Protein AF-A0A915L8Q1-F1 (afdb_monomer)

Structure (mmCIF, N/CA/C/O backbone):
data_AF-A0A915L8Q1-F1
#
_entry.id   AF-A0A915L8Q1-F1
#
loop_
_atom_site.group_PDB
_atom_site.id
_atom_site.type_symbol
_atom_site.label_atom_id
_atom_site.label_alt_id
_atom_site.label_comp_id
_atom_site.label_asym_id
_atom_site.label_entity_id
_atom_site.label_seq_id
_atom_site.pdbx_PDB_ins_code
_atom_site.Cartn_x
_atom_site.Cartn_y
_atom_site.Cartn_z
_atom_site.occupancy
_atom_site.B_iso_or_equiv
_atom_site.auth_seq_id
_atom_site.auth_comp_id
_atom_site.auth_asym_id
_atom_site.auth_atom_id
_atom_site.pdbx_PDB_model_num
ATOM 1 N N . MET A 1 1 ? 79.577 7.160 -37.795 1.00 40.47 1 MET A N 1
ATOM 2 C CA . MET A 1 1 ? 80.768 6.748 -38.566 1.00 40.47 1 MET A CA 1
ATOM 3 C C . MET A 1 1 ? 81.563 8.003 -38.877 1.00 40.47 1 MET A C 1
ATOM 5 O O . MET A 1 1 ? 81.061 8.858 -39.592 1.00 40.47 1 MET A O 1
ATOM 9 N N . ASN A 1 2 ? 82.724 8.166 -38.240 1.00 44.31 2 ASN A N 1
ATOM 10 C CA . ASN A 1 2 ? 83.617 9.305 -38.454 1.00 44.31 2 ASN A CA 1
ATOM 11 C C . ASN A 1 2 ? 84.344 9.130 -39.790 1.00 44.31 2 ASN A C 1
ATOM 13 O O . ASN A 1 2 ? 85.087 8.165 -39.948 1.00 44.31 2 ASN A O 1
ATOM 17 N N . MET A 1 3 ? 84.143 10.055 -40.727 1.00 39.81 3 MET A N 1
ATOM 18 C CA . MET A 1 3 ? 84.977 10.158 -41.927 1.00 39.81 3 MET A CA 1
ATOM 19 C C . MET A 1 3 ? 86.236 10.978 -41.600 1.00 39.81 3 MET A C 1
ATOM 21 O O . MET A 1 3 ? 86.131 11.984 -40.891 1.00 39.81 3 MET A O 1
ATOM 25 N N . PRO A 1 4 ? 87.431 10.586 -42.076 1.00 46.12 4 PRO A N 1
ATOM 26 C CA . PRO A 1 4 ? 88.653 11.318 -41.773 1.00 46.12 4 PRO A CA 1
ATOM 27 C C . PRO A 1 4 ? 88.664 12.684 -42.477 1.00 46.12 4 PRO A C 1
ATOM 29 O O . PRO A 1 4 ? 88.294 12.807 -43.645 1.00 46.12 4 PRO A O 1
ATOM 32 N N . LYS A 1 5 ? 89.118 13.720 -41.752 1.00 46.19 5 LYS A N 1
ATOM 33 C CA . LYS A 1 5 ? 89.121 15.147 -42.151 1.00 46.19 5 LYS A CA 1
ATOM 34 C C . LYS A 1 5 ? 89.870 15.450 -43.465 1.00 46.19 5 LYS A C 1
ATOM 36 O O . LYS A 1 5 ? 89.748 16.549 -43.994 1.00 46.19 5 LYS A O 1
ATOM 41 N N . THR A 1 6 ? 90.604 14.485 -44.012 1.00 51.12 6 THR A N 1
ATOM 42 C CA . THR A 1 6 ? 91.354 14.592 -45.269 1.00 51.12 6 THR A CA 1
ATOM 43 C C . THR A 1 6 ? 90.461 14.577 -46.517 1.00 51.12 6 THR A C 1
ATOM 45 O O . THR A 1 6 ? 90.783 15.259 -47.485 1.00 51.12 6 THR A O 1
ATOM 48 N N . TYR A 1 7 ? 89.304 13.900 -46.487 1.00 51.09 7 TYR A N 1
ATOM 49 C CA . TYR A 1 7 ? 88.393 13.819 -47.646 1.00 51.09 7 TYR A CA 1
ATOM 50 C C . TYR A 1 7 ? 87.558 15.085 -47.871 1.00 51.09 7 TYR A C 1
ATOM 52 O O . TYR A 1 7 ? 87.130 15.366 -48.988 1.00 51.09 7 TYR A O 1
ATOM 60 N N . ILE A 1 8 ? 87.328 15.870 -46.817 1.00 57.25 8 ILE A N 1
ATOM 61 C CA . ILE A 1 8 ? 86.552 17.113 -46.910 1.00 57.25 8 ILE A CA 1
ATOM 62 C C . ILE A 1 8 ? 87.389 18.195 -47.601 1.00 57.25 8 ILE A C 1
ATOM 64 O O . ILE A 1 8 ? 86.892 18.883 -48.486 1.00 57.25 8 ILE A O 1
ATOM 68 N N . LEU A 1 9 ? 88.683 18.285 -47.279 1.00 52.53 9 LEU A N 1
ATOM 69 C CA . LEU A 1 9 ? 89.606 19.217 -47.935 1.00 52.53 9 LEU A CA 1
ATOM 70 C C . LEU A 1 9 ? 89.807 18.888 -49.420 1.00 52.53 9 LEU A C 1
ATOM 72 O O . LEU A 1 9 ? 89.841 19.805 -50.238 1.00 52.53 9 LEU A O 1
ATOM 76 N N . SER A 1 10 ? 89.853 17.602 -49.797 1.00 54.97 10 SER A N 1
ATOM 77 C CA . SER A 1 10 ? 89.946 17.221 -51.213 1.00 54.97 10 SER A CA 1
ATOM 78 C C . SER A 1 10 ? 88.683 17.569 -52.004 1.00 54.97 10 SER A C 1
ATOM 80 O O . SER A 1 10 ? 88.792 17.959 -53.163 1.00 54.97 10 SER A O 1
ATOM 82 N N . LEU A 1 11 ? 87.498 17.465 -51.390 1.00 55.47 11 LEU A N 1
ATOM 83 C CA . LEU A 1 11 ? 86.211 17.818 -52.005 1.00 55.47 11 LEU A CA 1
ATOM 84 C C . LEU A 1 11 ? 86.032 19.335 -52.162 1.00 55.47 11 LEU A C 1
ATOM 86 O O . LEU A 1 11 ? 85.549 19.791 -53.193 1.00 55.47 11 LEU A O 1
ATOM 90 N N . VAL A 1 12 ? 86.466 20.122 -51.175 1.00 60.50 12 VAL A N 1
ATOM 91 C CA . VAL A 1 12 ? 86.381 21.591 -51.233 1.00 60.50 12 VAL A CA 1
ATOM 92 C C . VAL A 1 12 ? 87.341 22.159 -52.284 1.00 60.50 12 VAL A C 1
ATOM 94 O O . VAL A 1 12 ? 86.927 22.981 -53.097 1.00 60.50 12 VAL A O 1
ATOM 97 N N . LEU A 1 13 ? 88.577 21.650 -52.363 1.00 56.38 13 LEU A N 1
ATOM 98 C CA . LEU A 1 13 ? 89.551 22.078 -53.379 1.00 56.38 13 LEU A CA 1
ATOM 99 C C . LEU A 1 13 ? 89.133 21.697 -54.809 1.00 56.38 13 LEU A C 1
ATOM 101 O O . LEU A 1 13 ? 89.401 22.439 -55.754 1.00 56.38 13 LEU A O 1
ATOM 105 N N . SER A 1 14 ? 88.448 20.563 -54.989 1.00 56.84 14 SER A N 1
ATOM 106 C CA . SER A 1 14 ? 87.945 20.147 -56.307 1.00 56.84 14 SER A CA 1
ATOM 107 C C . SER A 1 14 ? 86.678 20.903 -56.733 1.00 56.84 14 SER A C 1
ATOM 109 O O . SER A 1 14 ? 86.497 21.146 -57.929 1.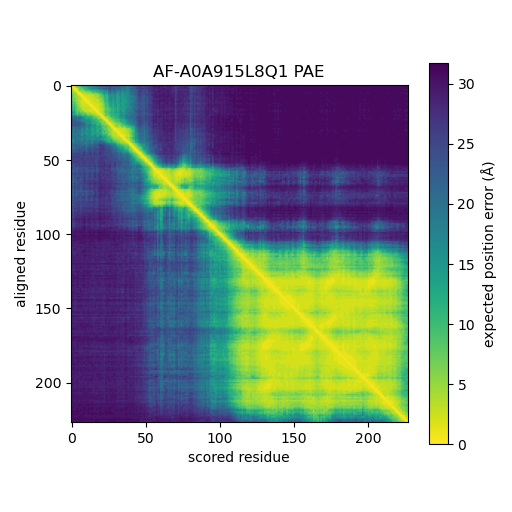00 56.84 14 SER A O 1
ATOM 111 N N . LEU A 1 15 ? 85.857 21.361 -55.781 1.00 57.06 15 LEU A N 1
ATOM 112 C CA . LEU A 1 15 ? 84.732 22.270 -56.033 1.00 57.06 15 LEU A CA 1
ATOM 113 C C . LEU A 1 15 ? 85.196 23.698 -56.371 1.00 57.06 15 LEU A C 1
ATOM 115 O O . LEU A 1 15 ? 84.689 24.278 -57.331 1.00 57.06 15 LEU A O 1
ATOM 119 N N . GLU A 1 16 ? 86.199 24.242 -55.671 1.00 56.28 16 GLU A N 1
ATOM 120 C CA . GLU A 1 16 ? 86.789 25.551 -56.007 1.00 56.28 16 GLU A CA 1
ATOM 121 C C . GLU A 1 16 ? 87.482 25.549 -57.380 1.00 56.28 16 GLU A C 1
ATOM 123 O O . GLU A 1 16 ? 87.368 26.519 -58.131 1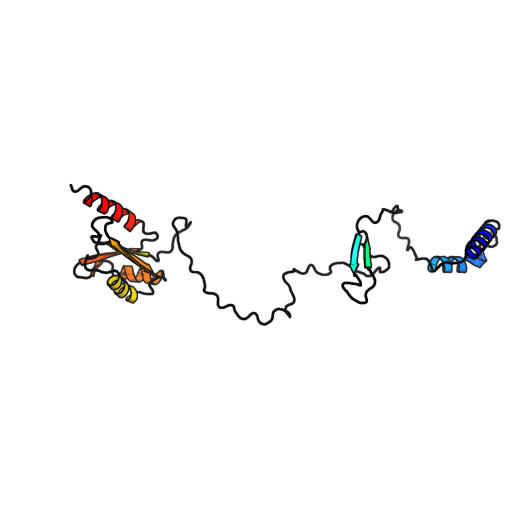.00 56.28 16 GLU A O 1
ATOM 128 N N . TYR A 1 17 ? 88.146 24.449 -57.762 1.00 56.84 17 TYR A N 1
ATOM 129 C CA . TYR A 1 17 ? 88.750 24.310 -59.094 1.00 56.84 17 TYR A CA 1
ATOM 130 C C . TYR A 1 17 ? 87.697 24.217 -60.215 1.00 56.84 17 TYR A C 1
ATOM 132 O O . TYR A 1 17 ? 87.895 24.778 -61.294 1.00 56.84 17 TYR A O 1
ATOM 140 N N . CYS A 1 18 ? 86.555 23.564 -59.963 1.00 51.84 18 CYS A N 1
ATOM 141 C CA . CYS A 1 18 ? 85.449 23.478 -60.926 1.00 51.84 18 CYS A CA 1
ATOM 142 C C . CYS A 1 18 ? 84.702 24.806 -61.112 1.00 51.84 18 CYS A C 1
ATOM 144 O O . CYS A 1 18 ? 84.269 25.097 -62.224 1.00 51.84 18 CYS A O 1
ATOM 146 N N . LEU A 1 19 ? 84.576 25.628 -60.065 1.00 55.31 19 LEU A N 1
ATOM 147 C CA . LEU A 1 19 ? 83.928 26.945 -60.152 1.00 55.31 19 LEU A CA 1
ATOM 148 C C . LEU A 1 19 ? 84.766 27.985 -60.914 1.00 55.31 19 LEU A C 1
ATOM 150 O O . LEU A 1 19 ? 84.216 28.953 -61.426 1.00 55.31 19 LEU A O 1
ATOM 154 N N . LYS A 1 20 ? 86.086 27.788 -61.024 1.00 54.94 20 LYS A N 1
ATOM 155 C CA . LYS A 1 20 ? 87.006 28.749 -61.658 1.00 54.94 20 LYS A CA 1
ATOM 156 C C . LYS A 1 20 ? 87.182 28.555 -63.173 1.00 54.94 20 LYS A C 1
ATOM 158 O O . LYS A 1 20 ? 87.841 29.371 -63.807 1.00 54.94 20 LYS A O 1
ATOM 163 N N . ASN A 1 21 ? 86.613 27.497 -63.759 1.00 53.47 21 ASN A N 1
ATOM 164 C CA . ASN A 1 21 ? 86.741 27.171 -65.184 1.00 53.47 21 ASN A CA 1
ATOM 165 C C . ASN A 1 21 ? 85.392 26.728 -65.782 1.00 53.47 21 ASN A C 1
ATOM 167 O O . ASN A 1 21 ? 85.013 25.558 -65.721 1.00 53.47 21 ASN A O 1
ATOM 171 N N . GLU A 1 22 ? 84.693 27.652 -66.446 1.00 54.84 22 GLU A N 1
ATOM 172 C CA . GLU A 1 22 ? 83.329 27.456 -66.977 1.00 54.84 22 GLU A CA 1
ATOM 173 C C . GLU A 1 22 ? 83.192 26.377 -68.072 1.00 54.84 22 GLU A C 1
ATOM 175 O O . GLU A 1 22 ? 82.082 25.980 -68.417 1.00 54.84 22 GLU A O 1
ATOM 180 N N . ARG A 1 23 ? 84.290 25.831 -68.614 1.00 49.91 23 ARG A N 1
ATOM 181 C CA . ARG A 1 23 ? 84.233 24.789 -69.663 1.00 49.91 23 ARG A CA 1
ATOM 182 C C . ARG A 1 23 ? 84.194 23.344 -69.151 1.00 49.91 23 ARG A C 1
ATOM 184 O O . ARG A 1 23 ? 84.031 22.437 -69.964 1.00 49.91 23 ARG A O 1
ATOM 191 N N . VAL A 1 24 ? 84.323 23.101 -67.843 1.00 50.03 24 VAL A N 1
ATOM 192 C CA . VAL A 1 24 ? 84.339 21.730 -67.271 1.00 50.03 24 VAL A CA 1
ATOM 193 C C . VAL A 1 24 ? 82.967 21.299 -66.723 1.00 50.03 24 VAL A C 1
ATOM 195 O O . VAL A 1 24 ? 82.748 20.125 -66.425 1.00 50.03 24 VAL A O 1
ATOM 198 N N . ILE A 1 25 ? 82.000 22.219 -66.681 1.00 50.06 25 ILE A N 1
ATOM 199 C CA . ILE A 1 25 ? 80.662 22.002 -66.108 1.00 50.06 25 ILE A CA 1
ATOM 200 C C . ILE A 1 25 ? 79.894 20.885 -66.843 1.00 50.06 25 ILE A C 1
ATOM 202 O O . ILE A 1 25 ? 79.146 20.135 -66.222 1.00 50.06 25 ILE A O 1
ATOM 206 N N . SER A 1 26 ? 80.123 20.677 -68.143 1.00 48.88 26 SER A N 1
ATOM 207 C CA . SER A 1 26 ? 79.303 19.750 -68.939 1.00 48.88 26 SER A CA 1
ATOM 208 C C . SER A 1 26 ? 79.619 18.260 -68.755 1.00 48.88 26 SER A C 1
ATOM 210 O O . SER A 1 26 ? 78.774 17.428 -69.083 1.00 48.88 26 SER A O 1
ATOM 212 N N . LYS A 1 27 ? 80.795 17.882 -68.229 1.00 49.34 27 LYS A N 1
ATOM 213 C CA . LYS A 1 27 ? 81.200 16.460 -68.157 1.00 49.34 27 LYS A CA 1
ATOM 214 C C . LYS A 1 27 ? 80.939 15.782 -66.812 1.00 49.34 27 LYS A C 1
ATOM 216 O O . LYS A 1 27 ? 80.976 14.559 -66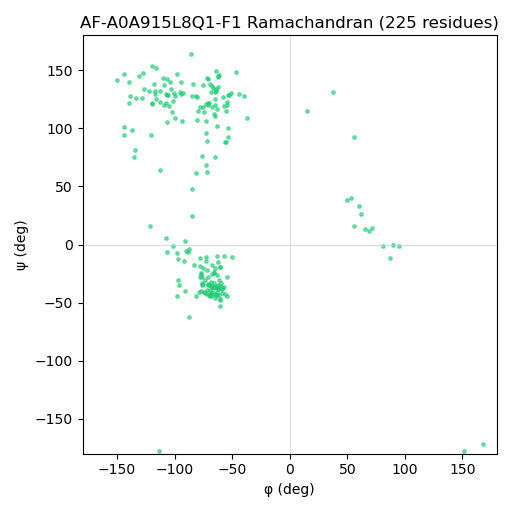.754 1.00 49.34 27 LYS A O 1
ATOM 221 N N . ASN A 1 28 ? 80.615 16.539 -65.762 1.00 53.28 28 ASN A N 1
ATOM 222 C CA . ASN A 1 28 ? 80.418 16.004 -64.407 1.00 53.28 28 ASN A CA 1
ATOM 223 C C . ASN A 1 28 ? 79.025 16.263 -63.811 1.00 53.28 28 ASN A C 1
ATOM 225 O O . ASN A 1 28 ? 78.828 16.051 -62.615 1.00 53.28 28 ASN A O 1
ATOM 229 N N . LEU A 1 29 ? 78.031 16.629 -64.633 1.00 53.97 29 LEU A N 1
ATOM 230 C CA . LEU A 1 29 ? 76.638 16.757 -64.179 1.00 53.97 29 LEU A CA 1
ATOM 231 C C . LEU A 1 29 ? 76.107 15.449 -63.563 1.00 53.97 29 LEU A C 1
ATOM 233 O O . LEU A 1 29 ? 75.422 15.480 -62.548 1.00 53.97 29 LEU A O 1
ATOM 237 N N . ARG A 1 30 ? 76.499 14.287 -64.107 1.00 51.06 30 ARG A N 1
ATOM 238 C CA . ARG A 1 30 ? 76.054 12.977 -63.597 1.00 51.06 30 ARG A CA 1
ATOM 239 C C . ARG A 1 30 ? 76.610 12.622 -62.217 1.00 51.06 30 ARG A C 1
ATOM 241 O O . ARG A 1 30 ? 75.923 11.948 -61.461 1.00 51.06 30 ARG A O 1
ATOM 248 N N . LEU A 1 31 ? 77.825 13.058 -61.871 1.00 50.62 31 LEU A N 1
ATOM 249 C CA . LEU A 1 31 ? 78.396 12.808 -60.539 1.00 50.62 31 LEU A CA 1
ATOM 250 C C . LEU A 1 31 ? 77.783 13.731 -59.479 1.00 50.62 31 LEU A C 1
ATOM 252 O O . LEU A 1 31 ? 77.581 13.307 -58.343 1.00 50.62 31 LEU A O 1
ATOM 256 N N . LEU A 1 32 ? 77.429 14.959 -59.869 1.00 52.06 32 LEU A N 1
ATOM 257 C CA . LEU A 1 32 ? 76.703 15.906 -59.024 1.00 52.06 32 LEU A CA 1
ATOM 258 C C . LEU A 1 32 ? 75.263 15.441 -58.770 1.00 52.06 32 LEU A C 1
ATOM 260 O O . LEU A 1 32 ? 74.832 15.424 -57.622 1.00 52.06 32 LEU A O 1
ATOM 264 N N . GLU A 1 33 ? 74.554 14.954 -59.792 1.00 48.97 33 GLU A N 1
ATOM 265 C CA . GLU A 1 33 ? 73.223 14.354 -59.618 1.00 48.97 33 GLU A CA 1
ATOM 266 C C . GLU A 1 33 ? 73.249 13.079 -58.759 1.00 48.97 33 GLU A C 1
ATOM 268 O O . GLU A 1 33 ? 72.350 12.872 -57.943 1.00 48.97 33 GLU A O 1
ATOM 273 N N . PHE A 1 34 ? 74.299 12.252 -58.858 1.00 46.94 34 PHE A N 1
ATOM 274 C CA . PHE A 1 34 ? 74.429 11.047 -58.028 1.00 46.94 34 PHE A CA 1
ATOM 275 C C . PHE A 1 34 ? 74.644 11.388 -56.542 1.00 46.94 34 PHE A C 1
ATOM 277 O O . PHE A 1 34 ? 74.013 10.779 -55.673 1.00 46.94 34 PHE A O 1
ATOM 284 N N . LEU A 1 35 ? 75.467 12.405 -56.249 1.00 45.88 35 LEU A N 1
ATOM 285 C CA . LEU A 1 35 ? 75.687 12.932 -54.894 1.00 45.88 35 LEU A CA 1
ATOM 286 C C . LEU A 1 35 ? 74.440 13.621 -54.318 1.00 45.88 35 LEU A C 1
ATOM 288 O O . LEU A 1 35 ? 74.151 13.455 -53.133 1.00 45.88 35 LEU A O 1
ATOM 292 N N . ILE A 1 36 ? 73.664 14.321 -55.150 1.00 49.44 36 ILE A N 1
ATOM 293 C CA . ILE A 1 36 ? 72.387 14.934 -54.753 1.00 49.44 36 ILE A CA 1
ATOM 294 C C . ILE A 1 36 ? 71.315 13.854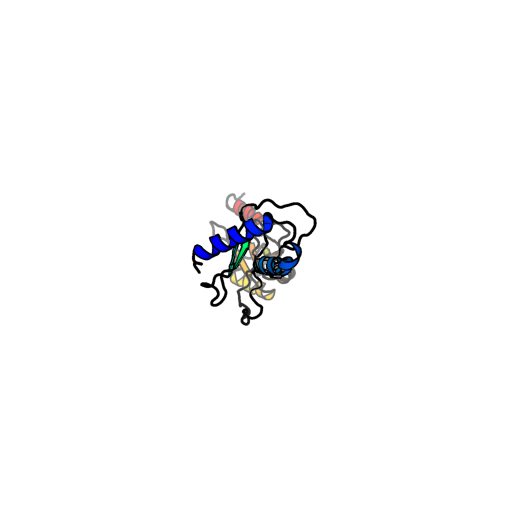 -54.499 1.00 49.44 36 ILE A C 1
ATOM 296 O O . ILE A 1 36 ? 70.538 13.981 -53.556 1.00 49.44 36 ILE A O 1
ATOM 300 N N . SER A 1 37 ? 71.312 12.737 -55.242 1.00 43.72 37 SER A N 1
ATOM 301 C CA . SER A 1 37 ? 70.365 11.629 -55.008 1.00 43.72 37 SER A CA 1
ATOM 302 C C . SER A 1 37 ? 70.648 10.835 -53.720 1.00 43.72 37 SER A C 1
ATOM 304 O O . SER A 1 37 ? 69.726 10.311 -53.095 1.00 43.72 37 SER A O 1
ATOM 306 N N . SER A 1 38 ? 71.913 10.787 -53.280 1.00 43.12 38 SER A N 1
ATOM 307 C CA . SER A 1 38 ? 72.326 10.126 -52.033 1.00 43.12 38 SER A CA 1
ATOM 308 C C . SER A 1 38 ? 71.954 10.925 -50.779 1.00 43.12 38 SER A C 1
ATOM 310 O O . SER A 1 38 ? 71.870 10.342 -49.697 1.00 43.12 38 SER A O 1
ATOM 312 N N . PHE A 1 39 ? 71.708 12.228 -50.906 1.00 44.34 39 PHE A N 1
ATOM 313 C CA . PHE A 1 39 ? 71.237 13.087 -49.825 1.00 44.34 39 PHE A CA 1
ATOM 314 C C . PHE A 1 39 ? 69.809 13.561 -50.113 1.00 44.34 39 PHE A C 1
ATOM 316 O O . PHE A 1 39 ? 69.561 14.745 -50.270 1.00 44.34 39 PHE A O 1
ATOM 323 N N . GLY A 1 40 ? 68.870 12.610 -50.157 1.00 35.25 40 GLY A N 1
ATOM 324 C CA . GLY A 1 40 ? 67.437 12.842 -49.941 1.00 35.25 40 GLY A CA 1
ATOM 325 C C . GLY A 1 40 ? 66.790 13.896 -50.844 1.00 35.25 40 GLY A C 1
ATOM 326 O O . GLY A 1 40 ? 66.721 15.070 -50.492 1.00 35.25 40 GLY A O 1
ATOM 327 N N . GLY A 1 41 ? 66.231 13.444 -51.969 1.00 30.97 41 GLY A N 1
ATOM 328 C CA . GLY A 1 41 ? 65.505 14.284 -52.918 1.00 30.97 41 GLY A CA 1
ATOM 329 C C . GLY A 1 41 ? 64.414 15.152 -52.279 1.00 30.97 41 GLY A C 1
ATOM 330 O O . GLY A 1 41 ? 63.544 14.667 -51.554 1.00 30.97 41 GLY A O 1
ATOM 331 N N . VAL A 1 42 ? 64.446 16.441 -52.613 1.00 33.75 42 VAL A N 1
ATOM 332 C CA . VAL A 1 42 ? 63.337 17.376 -52.432 1.00 33.75 42 VAL A CA 1
ATOM 333 C C . VAL A 1 42 ? 62.653 17.509 -53.787 1.00 33.75 42 VAL A C 1
ATOM 335 O O . VAL A 1 42 ? 63.215 18.071 -54.723 1.00 33.75 42 VAL A O 1
ATOM 338 N N . VAL A 1 43 ? 61.447 16.955 -53.898 1.00 33.41 43 VAL A N 1
ATOM 339 C CA . VAL A 1 43 ? 60.514 17.280 -54.981 1.00 33.41 43 VAL A CA 1
ATOM 340 C C . VAL A 1 43 ? 60.085 18.733 -54.769 1.00 33.41 43 VAL A C 1
ATOM 342 O O . VAL A 1 43 ? 59.533 19.061 -53.719 1.00 33.41 43 VAL A O 1
ATOM 345 N N . MET A 1 44 ? 60.393 19.603 -55.730 1.00 29.12 44 MET A N 1
ATOM 346 C CA . MET A 1 44 ? 59.905 20.982 -55.765 1.00 29.12 44 MET A CA 1
ATOM 347 C C . MET A 1 44 ? 58.453 20.962 -56.258 1.00 29.12 44 MET A C 1
ATOM 349 O O . MET A 1 44 ? 58.194 20.520 -57.373 1.00 29.12 44 MET A O 1
ATOM 353 N N . ASP A 1 45 ? 57.524 21.415 -55.419 1.00 28.69 45 ASP A N 1
ATOM 354 C CA . ASP A 1 45 ? 56.163 21.802 -55.804 1.00 28.69 45 ASP A CA 1
ATOM 355 C C . ASP A 1 45 ? 56.013 23.302 -55.484 1.00 28.69 45 ASP A C 1
ATOM 357 O O . ASP A 1 45 ? 56.517 23.774 -54.459 1.00 28.69 45 ASP A O 1
ATOM 361 N N . ASP A 1 46 ? 55.386 24.062 -56.383 1.00 38.38 46 ASP A N 1
ATOM 362 C CA . ASP A 1 46 ? 55.444 25.531 -56.497 1.00 38.38 46 ASP A CA 1
ATOM 363 C C . ASP A 1 46 ? 54.686 26.287 -55.385 1.00 38.38 46 ASP A C 1
ATOM 365 O O . ASP A 1 46 ? 53.738 27.039 -55.632 1.00 38.38 46 ASP A O 1
ATOM 369 N N . ARG A 1 47 ? 55.085 26.132 -54.117 1.00 40.94 47 ARG A N 1
ATOM 370 C CA . ARG A 1 47 ? 54.548 26.931 -52.999 1.00 40.94 47 ARG A CA 1
ATOM 371 C C . ARG A 1 47 ? 55.621 27.234 -51.952 1.00 40.94 47 ARG A C 1
ATOM 373 O O . ARG A 1 47 ? 55.885 26.393 -51.112 1.00 40.94 47 ARG A O 1
ATOM 380 N N . ARG A 1 48 ? 56.147 28.473 -52.003 1.00 30.45 48 ARG A N 1
ATOM 381 C CA . ARG A 1 48 ? 56.895 29.277 -50.992 1.00 30.45 48 ARG A CA 1
ATOM 382 C C . ARG A 1 48 ? 57.894 28.531 -50.071 1.00 30.45 48 ARG A C 1
ATOM 384 O O . ARG A 1 48 ? 57.502 27.600 -49.379 1.00 30.45 48 ARG A O 1
ATOM 391 N N . PRO A 1 49 ? 59.144 29.012 -49.898 1.00 31.58 49 PRO A N 1
ATOM 392 C CA . PRO A 1 49 ? 60.084 28.384 -48.972 1.00 31.58 49 PRO A CA 1
ATOM 393 C C . PRO A 1 49 ? 59.571 28.504 -47.529 1.00 31.58 49 PRO A C 1
ATOM 395 O O . PRO A 1 49 ? 59.519 29.592 -46.954 1.00 31.58 49 PRO A O 1
ATOM 398 N N . ILE A 1 50 ? 59.172 27.375 -46.942 1.00 37.06 50 ILE A N 1
ATOM 399 C CA . ILE A 1 50 ? 58.855 27.289 -45.519 1.00 37.06 50 ILE A CA 1
ATOM 400 C C . ILE A 1 50 ? 60.195 27.351 -44.782 1.00 37.06 50 ILE A C 1
ATOM 402 O O . ILE A 1 50 ? 60.979 26.403 -44.806 1.00 37.06 50 ILE A O 1
ATOM 406 N N . VAL A 1 51 ? 60.464 28.501 -44.161 1.00 40.59 51 VAL A N 1
ATOM 407 C CA . VAL A 1 51 ? 61.515 28.690 -43.152 1.00 40.59 51 VAL A CA 1
ATOM 408 C C . VAL A 1 51 ? 61.469 27.501 -42.192 1.00 40.59 51 VAL A C 1
ATOM 410 O O . VAL A 1 51 ? 60.384 27.161 -41.720 1.00 40.59 51 VAL A O 1
ATOM 413 N N . GLN A 1 52 ? 62.615 26.854 -41.939 1.00 49.91 52 GLN A N 1
ATOM 414 C CA . GLN A 1 52 ? 62.750 25.736 -40.999 1.00 49.91 52 GLN A CA 1
ATOM 415 C C . GLN A 1 52 ? 62.197 26.145 -39.632 1.00 49.91 52 GLN A C 1
ATOM 417 O O . GLN A 1 52 ? 62.890 26.740 -38.812 1.00 49.91 52 GLN A O 1
ATOM 422 N N . ASN A 1 53 ? 60.920 25.856 -39.412 1.00 46.66 53 ASN A N 1
ATOM 423 C CA . ASN A 1 53 ? 60.258 26.130 -38.159 1.00 46.66 53 ASN A CA 1
ATOM 424 C C . ASN A 1 53 ? 60.623 24.982 -37.223 1.00 46.66 53 ASN A C 1
ATOM 426 O O . ASN A 1 53 ? 60.528 23.809 -37.596 1.00 46.66 53 ASN A O 1
ATOM 430 N N . GLU A 1 54 ? 61.121 25.337 -36.044 1.00 56.53 54 GLU A N 1
ATOM 431 C CA . GLU A 1 54 ? 61.444 24.421 -34.959 1.00 56.53 54 GLU A CA 1
ATOM 432 C C . GLU A 1 54 ? 60.368 23.335 -34.871 1.00 56.53 54 GLU A C 1
ATOM 434 O O . GLU A 1 54 ? 59.178 23.646 -34.823 1.00 56.53 54 GLU A O 1
ATOM 439 N N . ARG A 1 55 ? 60.776 22.061 -34.868 1.00 58.22 55 ARG A N 1
ATOM 440 C CA . ARG A 1 55 ? 59.880 20.911 -34.681 1.00 58.22 55 ARG A CA 1
ATOM 441 C C . ARG A 1 55 ? 59.277 20.962 -33.271 1.00 58.22 55 ARG A C 1
ATOM 443 O O . ARG A 1 55 ? 59.730 20.257 -32.372 1.00 58.22 55 ARG A O 1
ATOM 450 N N . ARG A 1 56 ? 58.309 21.850 -33.056 1.00 62.72 56 ARG A N 1
ATOM 451 C CA . ARG A 1 56 ? 57.760 22.200 -31.740 1.00 62.72 56 ARG A CA 1
ATOM 452 C C . ARG A 1 56 ? 56.804 21.130 -31.245 1.00 62.72 56 ARG A C 1
ATOM 454 O O . ARG A 1 56 ? 56.840 20.791 -30.066 1.00 62.72 56 ARG A O 1
ATOM 461 N N . ASN A 1 57 ? 55.980 20.571 -32.132 1.00 71.19 57 ASN A N 1
ATOM 462 C CA . ASN A 1 57 ? 54.985 19.580 -31.752 1.00 71.19 57 ASN A CA 1
ATOM 463 C C . ASN A 1 57 ? 55.410 18.185 -32.217 1.00 71.19 57 ASN A C 1
ATOM 465 O O . ASN A 1 57 ? 55.348 17.851 -33.405 1.00 71.19 57 ASN A O 1
ATOM 469 N N . TRP A 1 58 ? 55.852 17.358 -31.270 1.00 81.62 58 TRP A N 1
ATOM 470 C CA . TRP A 1 58 ? 56.337 16.014 -31.554 1.00 81.62 58 TRP A CA 1
ATOM 471 C C . TRP A 1 58 ? 55.645 14.950 -30.709 1.00 81.62 58 TRP A C 1
ATOM 473 O O . TRP A 1 58 ? 55.266 15.170 -29.562 1.00 81.62 58 TRP A O 1
ATOM 483 N N . LYS A 1 59 ? 55.481 13.760 -31.289 1.00 78.56 59 LYS A N 1
ATOM 484 C CA . LYS A 1 59 ? 54.952 12.583 -30.594 1.00 78.56 59 LYS A CA 1
ATOM 485 C C . LYS A 1 59 ? 55.738 11.339 -30.985 1.00 78.56 59 LYS A C 1
ATOM 487 O O . LYS A 1 59 ? 55.868 11.042 -32.172 1.00 78.56 59 LYS A O 1
ATOM 492 N N . LEU A 1 60 ? 56.218 10.592 -29.991 1.00 83.12 60 LEU A N 1
ATOM 493 C CA . LEU A 1 60 ? 56.755 9.246 -30.192 1.00 83.12 60 LEU A CA 1
ATOM 494 C C . LEU A 1 60 ? 55.590 8.286 -30.464 1.00 83.12 60 LEU A C 1
ATOM 496 O O . LEU A 1 60 ? 54.665 8.171 -29.662 1.00 83.12 60 LEU A O 1
ATOM 500 N N . LEU A 1 61 ? 55.613 7.631 -31.619 1.00 77.94 61 LEU A N 1
ATOM 501 C CA . LEU A 1 61 ? 54.564 6.710 -32.058 1.00 77.94 61 LEU A CA 1
ATOM 502 C C . LEU A 1 61 ? 54.904 5.256 -31.745 1.00 77.94 61 LEU A C 1
ATOM 504 O O . LEU A 1 61 ? 54.014 4.470 -31.423 1.00 77.94 61 LEU A O 1
ATOM 508 N N . TYR A 1 62 ? 56.188 4.912 -31.831 1.00 77.25 62 TYR A N 1
ATOM 509 C CA . TYR A 1 62 ? 56.698 3.578 -31.542 1.00 77.25 62 TYR A CA 1
ATOM 510 C C . TYR A 1 62 ? 57.930 3.673 -30.655 1.00 77.25 62 TYR A C 1
ATOM 512 O O . TYR A 1 62 ? 58.889 4.357 -31.010 1.00 77.25 62 TYR A O 1
ATOM 520 N N . ASP A 1 63 ? 57.895 2.963 -29.529 1.00 78.12 63 ASP A N 1
ATOM 521 C CA . ASP A 1 63 ? 59.035 2.783 -28.634 1.00 78.12 63 ASP A CA 1
ATOM 522 C C . ASP A 1 63 ? 59.477 1.305 -28.655 1.00 78.12 63 ASP A C 1
ATOM 524 O O . ASP A 1 63 ? 58.653 0.438 -28.334 1.00 78.12 63 ASP A O 1
ATOM 528 N N . PRO A 1 64 ? 60.745 1.001 -29.000 1.00 82.19 64 PRO A N 1
ATOM 529 C CA . PRO A 1 64 ? 61.296 -0.352 -28.973 1.00 82.19 64 PRO A CA 1
ATOM 530 C C . PRO A 1 64 ? 61.149 -1.068 -27.624 1.00 82.19 64 PRO A C 1
ATOM 532 O O . PRO A 1 64 ? 61.090 -2.297 -27.597 1.00 82.19 64 PRO A O 1
ATOM 535 N N . ILE A 1 65 ? 61.095 -0.325 -26.510 1.00 74.06 65 ILE A N 1
ATOM 536 C CA . ILE A 1 65 ? 60.958 -0.901 -25.162 1.00 74.06 65 ILE A CA 1
ATOM 537 C C . ILE A 1 65 ? 59.546 -1.475 -24.960 1.00 74.06 65 ILE A C 1
ATOM 539 O O . ILE A 1 65 ? 59.377 -2.511 -24.321 1.00 74.06 65 ILE A O 1
ATOM 543 N N . ILE A 1 66 ? 58.534 -0.831 -25.548 1.00 71.25 66 ILE A N 1
ATOM 544 C CA . ILE A 1 66 ? 57.120 -1.209 -25.410 1.00 71.25 66 ILE A CA 1
ATOM 545 C C . ILE A 1 66 ? 56.709 -2.197 -26.511 1.00 71.25 66 ILE A C 1
ATOM 547 O O . ILE A 1 66 ? 55.981 -3.155 -26.256 1.00 71.25 66 ILE A O 1
ATOM 551 N N . LYS A 1 67 ? 57.183 -1.989 -27.745 1.00 67.19 67 LYS A N 1
ATOM 552 C CA . LYS A 1 67 ? 56.939 -2.864 -28.900 1.00 67.19 67 LYS A CA 1
ATOM 553 C C . LYS A 1 67 ? 58.275 -3.373 -29.434 1.00 67.19 67 LYS A C 1
ATOM 555 O O . LYS A 1 67 ? 58.927 -2.711 -30.241 1.00 67.19 67 LYS A O 1
ATOM 560 N N . LYS A 1 68 ? 58.672 -4.556 -28.959 1.00 64.81 68 LYS A N 1
ATOM 561 C CA . LYS A 1 68 ? 59.951 -5.199 -29.295 1.00 64.81 68 LYS A CA 1
ATOM 562 C C . LYS A 1 68 ? 60.136 -5.295 -30.816 1.00 64.81 68 LYS A C 1
ATOM 564 O O . LYS A 1 68 ? 59.259 -5.798 -31.512 1.00 64.81 68 LYS A O 1
ATOM 569 N N . GLY A 1 69 ? 61.286 -4.838 -31.312 1.00 59.06 69 GLY A N 1
ATOM 570 C CA . GLY A 1 69 ? 61.715 -5.022 -32.706 1.00 59.06 69 GLY A CA 1
ATOM 571 C C . GLY A 1 69 ? 61.408 -3.874 -33.677 1.00 59.06 69 GLY A C 1
ATOM 572 O O . GLY A 1 69 ? 61.807 -3.960 -34.833 1.00 59.06 69 GLY A O 1
ATOM 573 N N . ILE A 1 70 ? 60.754 -2.792 -33.239 1.00 69.50 70 ILE A N 1
ATOM 574 C CA . ILE A 1 70 ? 60.457 -1.627 -34.093 1.00 69.50 70 ILE A CA 1
ATOM 575 C C . ILE A 1 70 ? 61.351 -0.451 -33.683 1.00 69.50 70 ILE A C 1
ATOM 577 O O . ILE A 1 70 ? 61.416 -0.114 -32.503 1.00 69.50 70 ILE A O 1
ATOM 581 N N . GLN A 1 71 ? 62.042 0.181 -34.641 1.00 72.38 71 GLN A N 1
ATOM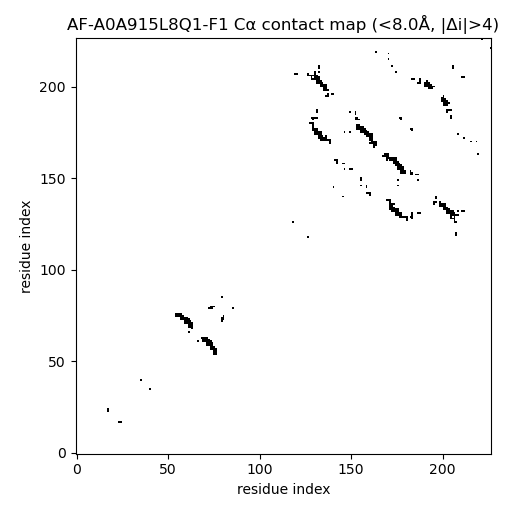 582 C CA . GLN A 1 71 ? 62.865 1.373 -34.387 1.00 72.38 71 GLN A CA 1
ATOM 583 C C . GLN A 1 71 ? 61.998 2.552 -33.913 1.00 72.38 71 GLN A C 1
ATOM 585 O O . GLN A 1 71 ? 60.835 2.678 -34.297 1.00 72.38 71 GLN A O 1
ATOM 590 N N . LYS A 1 72 ? 62.573 3.437 -33.084 1.00 79.81 72 LYS A N 1
ATOM 591 C CA . LYS A 1 72 ? 61.884 4.640 -32.594 1.00 79.81 72 LYS A CA 1
ATOM 592 C C . LYS A 1 72 ? 61.351 5.471 -33.760 1.00 79.81 72 LYS A C 1
ATOM 594 O O . LYS A 1 72 ? 62.128 5.915 -34.601 1.00 79.81 72 LYS A O 1
ATOM 599 N N . LEU A 1 73 ? 60.041 5.712 -33.774 1.00 79.75 73 LEU A N 1
ATOM 600 C CA . LEU A 1 73 ? 59.380 6.494 -34.819 1.00 79.75 73 LEU A CA 1
ATOM 601 C C . LEU A 1 73 ? 58.696 7.715 -34.219 1.00 79.75 73 LEU A C 1
ATOM 603 O O . LEU A 1 73 ? 57.804 7.586 -33.379 1.00 79.75 73 LEU A O 1
ATOM 607 N N . TYR A 1 74 ? 59.083 8.893 -34.693 1.00 80.56 74 TYR A N 1
ATOM 608 C CA . TYR A 1 74 ? 58.553 10.172 -34.236 1.00 80.56 74 TYR A CA 1
ATOM 609 C C . TYR A 1 74 ? 57.689 10.818 -35.316 1.00 80.56 74 TYR A C 1
ATOM 611 O O . TYR A 1 74 ? 58.019 10.758 -36.499 1.00 80.56 74 TYR A O 1
ATOM 619 N N . ARG A 1 75 ? 56.607 11.475 -34.895 1.00 80.50 75 ARG A N 1
ATOM 620 C CA . ARG A 1 75 ? 55.799 12.381 -35.718 1.00 80.50 75 ARG A CA 1
ATOM 621 C C . ARG A 1 75 ? 56.071 13.810 -35.304 1.00 80.50 75 ARG A C 1
ATOM 623 O O . ARG A 1 75 ? 55.937 14.110 -34.122 1.00 80.50 75 ARG A O 1
ATOM 630 N N . PHE A 1 76 ? 56.382 14.659 -36.273 1.00 79.00 76 PHE A N 1
ATOM 631 C CA . PHE A 1 76 ? 56.617 16.088 -36.095 1.00 79.00 76 PHE A CA 1
ATOM 632 C C . PHE A 1 76 ? 55.591 16.851 -36.925 1.00 79.00 76 PHE A C 1
ATOM 634 O O . PHE A 1 76 ? 55.491 16.610 -38.124 1.00 79.00 76 PHE A O 1
ATOM 641 N N . ASP A 1 77 ? 54.783 17.696 -36.283 1.00 71.19 77 ASP A N 1
ATOM 642 C CA . ASP A 1 77 ? 53.806 18.574 -36.951 1.00 71.19 77 ASP A CA 1
ATOM 643 C C . ASP A 1 77 ? 52.907 17.845 -37.976 1.00 71.19 77 ASP A C 1
ATOM 645 O O . ASP A 1 77 ? 52.581 18.342 -39.048 1.00 71.19 77 ASP A O 1
ATOM 649 N N . GLY A 1 78 ? 52.512 16.611 -37.637 1.00 66.38 78 GLY A N 1
ATOM 650 C CA . GLY A 1 78 ? 51.653 15.760 -38.470 1.00 66.38 78 GLY A CA 1
ATOM 651 C C . GLY A 1 78 ? 52.384 14.908 -39.513 1.00 66.38 78 GLY A C 1
ATOM 652 O O . GLY A 1 78 ? 51.790 13.960 -40.020 1.00 66.38 78 GLY A O 1
ATOM 653 N N . ILE A 1 79 ? 53.670 15.157 -39.760 1.00 67.06 79 ILE A N 1
ATOM 654 C CA . ILE A 1 79 ? 54.489 14.458 -40.756 1.00 67.06 79 ILE A CA 1
ATOM 655 C C . ILE A 1 79 ? 55.421 13.461 -40.055 1.00 67.06 79 ILE A C 1
ATOM 657 O O . ILE A 1 79 ? 55.990 13.743 -38.996 1.00 67.06 79 ILE A O 1
ATOM 661 N N . VAL A 1 80 ? 55.589 12.272 -40.636 1.00 73.00 80 VAL A N 1
ATOM 662 C CA . VAL A 1 80 ? 56.627 11.325 -40.208 1.00 73.00 80 VAL A CA 1
ATOM 663 C C . VAL A 1 80 ? 57.769 11.320 -41.216 1.00 73.00 80 VAL A C 1
ATOM 665 O O . VAL A 1 80 ? 57.546 10.998 -42.384 1.00 73.00 80 VAL A O 1
ATOM 668 N N . PRO A 1 81 ? 58.993 11.679 -40.792 1.00 66.31 81 PRO A N 1
ATOM 669 C CA . PRO A 1 81 ? 60.133 11.732 -41.691 1.00 66.31 81 PRO A CA 1
ATOM 670 C C . PRO A 1 81 ? 60.497 10.323 -42.178 1.00 66.31 81 PRO A C 1
ATOM 672 O O . PRO A 1 81 ? 60.563 9.384 -41.386 1.00 66.31 81 PRO A O 1
ATOM 675 N N . GLY A 1 82 ? 60.746 10.183 -43.482 1.00 65.19 82 GLY A N 1
ATOM 676 C CA . GLY A 1 82 ? 61.247 8.947 -44.096 1.00 65.19 82 GLY A CA 1
ATOM 677 C C . GLY A 1 82 ? 60.189 7.944 -44.566 1.00 65.19 82 GLY A C 1
ATOM 678 O O . GLY A 1 82 ? 60.556 6.910 -45.114 1.00 65.19 82 GLY A O 1
ATOM 679 N N . ASN A 1 83 ? 58.891 8.221 -44.406 1.00 59.25 83 ASN A N 1
ATOM 680 C CA . ASN A 1 83 ? 57.848 7.359 -44.965 1.00 59.25 83 ASN A CA 1
ATOM 681 C C . ASN A 1 83 ? 56.644 8.184 -45.445 1.00 59.25 83 ASN A C 1
ATOM 683 O O . ASN A 1 83 ? 55.740 8.484 -44.668 1.00 59.25 83 ASN A O 1
ATOM 687 N N . ALA A 1 84 ? 56.627 8.530 -46.738 1.00 52.72 84 ALA A N 1
ATOM 688 C CA . ALA A 1 84 ? 55.556 9.314 -47.369 1.00 52.72 84 ALA A CA 1
ATOM 689 C C . ALA A 1 84 ? 54.175 8.628 -47.302 1.00 52.72 84 ALA A C 1
ATOM 691 O O . ALA A 1 84 ? 53.148 9.293 -47.386 1.00 52.72 84 ALA A O 1
ATOM 692 N N . ASN A 1 85 ? 54.145 7.309 -47.079 1.00 52.31 85 ASN A N 1
ATOM 693 C CA . ASN A 1 85 ? 52.923 6.505 -47.024 1.00 52.31 85 ASN A CA 1
ATOM 694 C C . ASN A 1 85 ? 52.554 6.041 -45.610 1.00 52.31 85 ASN A C 1
ATOM 696 O O . ASN A 1 85 ? 51.568 5.310 -45.452 1.00 52.31 85 ASN A O 1
ATOM 700 N N . ALA A 1 86 ? 53.282 6.480 -44.574 1.00 54.59 86 ALA A N 1
ATOM 701 C CA . ALA A 1 86 ? 52.887 6.295 -43.180 1.00 54.59 86 ALA A CA 1
ATOM 702 C C . ALA A 1 86 ? 51.709 7.223 -42.859 1.00 54.59 86 ALA A C 1
ATOM 704 O O . ALA A 1 86 ? 51.820 8.181 -42.099 1.00 54.59 86 ALA A O 1
ATOM 705 N N . ASN A 1 87 ? 50.563 6.919 -43.464 1.00 49.91 87 ASN A N 1
ATOM 706 C CA . ASN A 1 87 ? 49.259 7.414 -43.078 1.00 49.91 87 ASN A CA 1
ATOM 707 C C . ASN A 1 87 ? 49.035 7.059 -41.605 1.00 49.91 87 ASN A C 1
ATOM 709 O O . ASN A 1 87 ? 48.477 6.019 -41.272 1.00 49.91 87 ASN A O 1
ATOM 713 N N . LEU A 1 88 ? 49.479 7.951 -40.729 1.00 54.50 88 LEU A N 1
ATOM 714 C CA . LEU A 1 88 ? 49.133 8.007 -39.315 1.00 54.50 88 LEU A CA 1
ATOM 715 C C . LEU A 1 88 ? 47.837 8.773 -39.112 1.00 54.50 88 LEU A C 1
ATOM 717 O O . LEU A 1 88 ? 47.582 9.310 -38.031 1.00 54.50 88 LEU A O 1
ATOM 721 N N . SER A 1 89 ? 46.996 8.806 -40.147 1.00 50.88 89 SER A N 1
ATOM 722 C CA . SER A 1 89 ? 45.580 8.883 -39.890 1.00 50.88 89 SER A CA 1
ATOM 723 C C . SER A 1 89 ? 45.276 7.710 -38.969 1.00 50.88 89 SER A C 1
ATOM 725 O O . SER A 1 89 ? 45.550 6.548 -39.271 1.00 50.88 89 SER A O 1
ATOM 727 N N . VAL A 1 90 ? 44.771 8.024 -37.783 1.00 56.34 90 VAL A N 1
ATOM 728 C CA . VAL A 1 90 ? 43.943 7.092 -37.032 1.00 56.34 90 VAL A CA 1
ATOM 729 C C . VAL A 1 90 ? 42.826 6.740 -38.013 1.00 56.34 90 VAL A C 1
ATOM 731 O O . VAL A 1 90 ? 41.861 7.484 -38.130 1.00 56.34 90 VAL A O 1
ATOM 734 N N . ARG A 1 91 ? 43.037 5.711 -38.851 1.00 54.19 91 ARG A N 1
ATOM 735 C CA . ARG A 1 91 ? 42.191 5.471 -40.033 1.00 54.19 91 ARG A CA 1
ATOM 736 C C . ARG A 1 91 ? 40.738 5.235 -39.631 1.00 54.19 91 ARG A C 1
ATOM 738 O O . ARG A 1 91 ? 39.858 5.432 -40.452 1.00 54.19 91 ARG A O 1
ATOM 745 N N . HIS A 1 92 ? 40.502 4.884 -38.369 1.00 57.91 92 HIS A N 1
ATOM 746 C CA . HIS A 1 92 ? 39.184 4.841 -37.765 1.00 57.91 92 HIS A CA 1
ATOM 747 C C . HIS A 1 92 ? 39.240 5.391 -36.340 1.00 57.91 92 HIS A C 1
ATOM 749 O O . HIS A 1 92 ? 39.953 4.843 -35.495 1.00 57.91 92 HIS A O 1
ATOM 755 N N . LEU A 1 93 ? 38.458 6.441 -36.064 1.00 59.75 93 LEU A N 1
ATOM 756 C CA . LEU A 1 93 ? 37.995 6.754 -34.712 1.00 59.75 93 LEU A CA 1
ATOM 757 C C . LEU A 1 93 ? 37.317 5.490 -34.169 1.00 59.75 93 LEU A C 1
ATOM 759 O O . LEU A 1 93 ? 36.204 5.157 -34.562 1.00 59.75 93 LEU A O 1
ATOM 763 N N . SER A 1 94 ? 38.035 4.737 -33.342 1.00 61.50 94 SER A N 1
ATOM 764 C CA . SER A 1 94 ? 37.515 3.534 -32.698 1.00 61.50 94 SER A CA 1
ATOM 765 C C . SER A 1 94 ? 37.153 3.907 -31.273 1.00 61.50 94 SER A C 1
ATOM 767 O O . SER A 1 94 ? 37.994 4.429 -30.542 1.00 61.50 94 SER A O 1
ATOM 769 N N . ASP A 1 95 ? 35.900 3.681 -30.890 1.00 63.16 95 ASP A N 1
ATOM 770 C CA . ASP A 1 95 ? 35.457 3.904 -29.518 1.00 63.16 95 ASP A CA 1
ATOM 771 C C . ASP A 1 95 ? 36.310 3.037 -28.568 1.00 63.16 95 ASP A C 1
ATOM 773 O O . ASP A 1 95 ? 36.406 1.826 -28.782 1.00 63.16 95 ASP A O 1
ATOM 777 N N . PRO A 1 96 ? 36.938 3.594 -27.518 1.00 61.75 96 PRO A N 1
ATOM 778 C CA . PRO A 1 96 ? 37.700 2.800 -26.555 1.00 61.75 96 PRO A CA 1
ATOM 779 C C . PRO A 1 96 ? 36.836 1.774 -25.803 1.00 61.75 96 PRO A C 1
ATOM 781 O O . PRO A 1 96 ? 37.379 0.845 -25.216 1.00 61.75 96 PRO A O 1
ATOM 784 N N . ARG A 1 97 ? 35.500 1.894 -25.838 1.00 64.81 97 ARG A N 1
ATOM 785 C CA . ARG A 1 97 ? 34.548 0.900 -25.309 1.00 64.81 97 ARG A CA 1
ATOM 786 C C . ARG A 1 97 ? 34.361 -0.305 -26.239 1.00 64.81 97 ARG A C 1
ATOM 788 O O . ARG A 1 97 ? 33.804 -1.321 -25.827 1.00 64.81 97 ARG A O 1
ATOM 795 N N . LEU A 1 98 ? 34.851 -0.218 -27.476 1.00 60.62 98 LEU A N 1
ATOM 796 C CA . LEU A 1 98 ? 34.912 -1.293 -28.470 1.00 60.62 98 LEU A CA 1
ATOM 797 C C . LEU A 1 98 ? 36.184 -2.134 -28.262 1.00 60.62 98 LEU A C 1
ATOM 799 O O . LEU A 1 98 ? 36.936 -2.434 -29.188 1.00 60.62 98 LEU A O 1
ATOM 803 N N . ILE A 1 99 ? 36.438 -2.530 -27.013 1.00 57.88 99 ILE A N 1
ATOM 804 C CA . ILE A 1 99 ? 37.420 -3.565 -26.699 1.00 57.88 99 ILE A CA 1
ATOM 805 C C . ILE A 1 99 ? 36.909 -4.846 -27.363 1.00 57.88 99 ILE A C 1
ATOM 807 O O . ILE A 1 99 ? 35.933 -5.432 -26.904 1.00 57.88 99 ILE A O 1
ATOM 811 N N . SER A 1 100 ? 37.521 -5.167 -28.510 1.00 55.88 100 SER A N 1
ATOM 812 C CA . SER A 1 100 ? 37.444 -6.393 -29.308 1.00 55.88 100 SER A CA 1
ATOM 813 C C . SER A 1 100 ? 36.279 -7.316 -28.946 1.00 55.88 100 SER A C 1
ATOM 815 O O . SER A 1 100 ? 36.284 -7.963 -27.901 1.00 55.88 100 SER A O 1
ATOM 817 N N . ALA A 1 101 ? 35.337 -7.501 -29.871 1.00 55.84 101 ALA A N 1
ATOM 818 C CA . ALA A 1 101 ? 34.288 -8.520 -29.767 1.00 55.84 101 ALA A CA 1
ATOM 819 C C . ALA A 1 101 ? 34.812 -9.944 -29.440 1.00 55.84 101 ALA A C 1
ATOM 821 O O . ALA A 1 101 ? 34.017 -10.813 -29.108 1.00 55.84 101 ALA A O 1
ATOM 822 N N . ARG A 1 102 ? 36.135 -10.182 -29.498 1.00 55.03 102 ARG A N 1
ATOM 823 C CA . ARG A 1 102 ? 36.809 -11.430 -29.105 1.00 55.03 102 ARG A CA 1
ATOM 824 C C . ARG A 1 102 ? 37.296 -11.500 -27.648 1.00 55.03 102 ARG A C 1
ATOM 826 O O . ARG A 1 102 ? 37.614 -12.591 -27.201 1.00 55.03 102 ARG A O 1
ATOM 833 N N . SER A 1 103 ? 37.369 -10.393 -26.905 1.00 56.59 103 SER A N 1
ATOM 834 C CA . SER A 1 103 ? 37.699 -10.391 -25.462 1.00 56.59 103 SER A CA 1
ATOM 835 C C . SER A 1 103 ? 36.478 -10.224 -24.560 1.00 56.59 103 SER A C 1
ATOM 837 O O . SER A 1 103 ? 36.601 -10.295 -23.341 1.00 56.59 103 SER A O 1
ATOM 839 N N . ARG A 1 104 ? 35.282 -10.070 -25.141 1.00 56.81 104 ARG A N 1
ATOM 840 C CA . ARG A 1 104 ? 34.071 -10.536 -24.471 1.00 56.81 104 ARG A CA 1
ATOM 841 C C . ARG A 1 104 ? 34.107 -12.061 -24.537 1.00 56.81 104 ARG A C 1
ATOM 843 O O . ARG A 1 104 ? 33.579 -12.654 -25.473 1.00 56.81 104 ARG A O 1
ATOM 850 N N . GLY A 1 105 ? 34.720 -12.700 -23.538 1.00 61.34 105 GLY A N 1
ATOM 851 C CA . GLY A 1 105 ? 34.218 -14.013 -23.129 1.00 61.34 105 GLY A CA 1
ATOM 852 C C . GLY A 1 105 ? 32.696 -13.910 -23.011 1.00 61.34 105 GLY A C 1
ATOM 853 O O . GLY A 1 105 ? 32.199 -12.809 -22.753 1.00 61.34 105 GLY A O 1
ATOM 854 N N . LYS A 1 106 ? 31.963 -14.997 -23.293 1.00 62.84 106 LYS A N 1
ATOM 855 C CA . LYS A 1 106 ? 30.504 -15.058 -23.099 1.00 62.84 106 LYS A CA 1
ATOM 856 C C . LYS A 1 106 ? 30.179 -14.284 -21.822 1.00 62.84 106 LYS A C 1
ATOM 858 O O . LYS A 1 106 ? 30.619 -14.677 -20.748 1.00 62.84 106 LYS A O 1
ATOM 863 N N . VAL A 1 107 ? 29.554 -13.114 -21.963 1.00 63.22 107 VAL A N 1
ATOM 864 C CA . VAL A 1 107 ? 29.121 -12.359 -20.794 1.00 63.22 107 VAL A CA 1
ATOM 865 C C . VAL A 1 107 ? 27.947 -13.174 -20.305 1.00 63.22 107 VAL A C 1
ATOM 867 O O . VAL A 1 107 ? 26.868 -13.101 -20.896 1.00 63.22 107 VAL A O 1
ATOM 870 N N . ASP A 1 108 ? 28.202 -14.047 -19.336 1.00 72.38 108 ASP A N 1
ATOM 871 C CA . ASP A 1 108 ? 27.137 -14.766 -18.667 1.00 72.38 108 ASP A CA 1
ATOM 872 C C . ASP A 1 108 ? 26.157 -13.708 -18.171 1.00 72.38 108 ASP A C 1
ATOM 874 O O . ASP A 1 108 ? 26.561 -12.678 -17.617 1.00 72.38 108 ASP A O 1
ATOM 878 N N . ALA A 1 109 ? 24.878 -13.895 -18.498 1.00 76.31 109 ALA A N 1
ATOM 879 C CA . ALA A 1 109 ? 23.850 -12.945 -18.120 1.00 76.31 109 ALA A CA 1
ATOM 880 C C . ALA A 1 109 ? 23.923 -12.776 -16.600 1.00 76.31 109 ALA A C 1
ATOM 882 O O . ALA A 1 109 ? 23.727 -13.737 -15.859 1.00 76.31 109 ALA A O 1
ATOM 883 N N . ALA A 1 110 ? 24.283 -11.576 -16.146 1.00 75.38 110 ALA A N 1
ATOM 884 C CA . ALA A 1 110 ? 24.378 -11.307 -14.726 1.00 75.38 110 ALA A CA 1
ATOM 885 C C . ALA A 1 110 ? 22.965 -11.406 -14.140 1.00 75.38 110 ALA A C 1
ATOM 887 O O . ALA A 1 110 ? 22.103 -10.590 -14.474 1.00 75.38 110 ALA A O 1
ATOM 888 N N . ASP A 1 111 ? 22.729 -12.416 -13.299 1.00 80.38 111 ASP A N 1
ATOM 889 C CA . ASP A 1 111 ? 21.472 -12.586 -12.56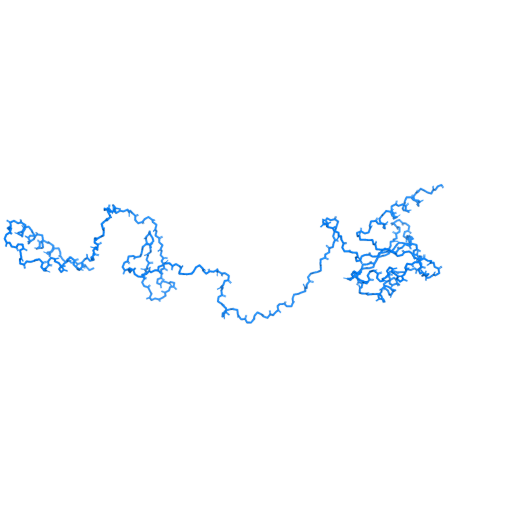9 1.00 80.38 111 ASP A CA 1
ATOM 890 C C . ASP A 1 111 ? 21.434 -11.591 -11.403 1.00 80.38 111 ASP A C 1
ATOM 892 O O . ASP A 1 111 ? 21.765 -11.883 -10.253 1.00 80.38 111 ASP A O 1
ATOM 896 N N . LEU A 1 112 ? 21.161 -10.338 -11.757 1.00 85.00 112 LEU A N 1
ATOM 897 C CA . LEU A 1 112 ? 21.038 -9.234 -10.821 1.00 85.00 112 LEU A CA 1
ATOM 898 C C . LEU A 1 112 ? 19.572 -9.092 -10.423 1.00 85.00 112 LEU A C 1
ATOM 900 O O . LEU A 1 112 ? 18.688 -8.971 -11.272 1.00 85.00 112 LEU A O 1
ATOM 904 N N . HIS A 1 113 ? 19.325 -9.023 -9.118 1.00 82.38 113 HIS A N 1
ATOM 905 C CA . HIS A 1 113 ? 18.009 -8.701 -8.583 1.00 82.38 113 HIS A CA 1
ATOM 906 C C . HIS A 1 113 ? 17.543 -7.345 -9.130 1.00 82.38 113 HIS A C 1
ATOM 908 O O . HIS A 1 113 ? 18.184 -6.316 -8.908 1.00 82.38 113 HIS A O 1
ATOM 914 N N . ILE A 1 114 ? 16.424 -7.344 -9.855 1.00 83.94 114 ILE A N 1
ATOM 915 C CA . ILE A 1 114 ? 15.874 -6.130 -10.461 1.00 83.94 114 ILE A CA 1
ATOM 916 C C . ILE A 1 114 ? 15.310 -5.239 -9.342 1.00 83.94 114 ILE A C 1
ATOM 918 O O . ILE A 1 114 ? 14.419 -5.687 -8.612 1.00 83.94 114 ILE A O 1
ATOM 922 N N . PRO A 1 115 ? 15.776 -3.986 -9.191 1.00 86.12 115 PRO A N 1
ATOM 923 C CA . PRO A 1 115 ? 15.242 -3.086 -8.178 1.00 86.12 115 PRO A CA 1
ATOM 924 C C . PRO A 1 115 ? 13.790 -2.704 -8.496 1.00 86.12 115 PRO A C 1
ATOM 926 O O . PRO A 1 115 ? 13.448 -2.383 -9.635 1.00 86.12 115 PRO A O 1
ATOM 929 N N . SER A 1 116 ? 12.930 -2.705 -7.476 1.00 81.69 116 SER A N 1
ATOM 930 C CA . SER A 1 116 ? 11.558 -2.204 -7.580 1.00 81.69 116 SER A CA 1
ATOM 931 C C . SER A 1 116 ? 11.524 -0.693 -7.352 1.00 81.69 116 SER A C 1
ATOM 933 O O . SER A 1 116 ? 12.008 -0.207 -6.327 1.00 81.69 116 SER A O 1
ATOM 935 N N . PHE A 1 117 ? 10.917 0.048 -8.278 1.00 83.31 117 PHE A N 1
ATOM 936 C CA . PHE A 1 117 ? 10.682 1.480 -8.111 1.00 83.31 117 PHE A CA 1
ATOM 937 C C . PHE A 1 117 ? 9.702 1.734 -6.956 1.00 83.31 117 PHE A C 1
ATOM 939 O O . PHE A 1 117 ? 8.594 1.200 -6.967 1.00 83.31 117 PHE A O 1
ATOM 946 N N . LYS A 1 118 ? 10.104 2.554 -5.980 1.00 84.12 118 LYS A N 1
ATOM 947 C CA . LYS A 1 118 ? 9.258 2.972 -4.855 1.00 84.12 118 LYS A CA 1
ATOM 948 C C . LYS A 1 118 ? 8.829 4.418 -5.050 1.00 84.12 118 LYS A C 1
ATOM 950 O O . LYS A 1 118 ? 9.668 5.281 -5.286 1.00 84.12 118 LYS A O 1
ATOM 955 N N . VAL A 1 119 ? 7.525 4.657 -4.953 1.00 86.00 119 VAL A N 1
ATOM 956 C CA . VAL A 1 119 ? 6.944 6.000 -5.027 1.00 86.00 119 VAL A CA 1
ATOM 957 C C . VAL A 1 119 ? 7.103 6.667 -3.663 1.00 86.00 119 VAL A C 1
ATOM 959 O O . VAL A 1 119 ? 6.711 6.089 -2.649 1.00 86.00 119 VAL A O 1
ATOM 962 N N . ASP A 1 120 ? 7.675 7.865 -3.642 1.00 84.06 120 ASP A N 1
ATOM 963 C CA . ASP A 1 120 ? 7.861 8.682 -2.446 1.00 84.06 120 ASP A CA 1
ATOM 964 C C . ASP A 1 120 ? 7.022 9.971 -2.503 1.00 84.06 120 ASP A C 1
ATOM 966 O O . ASP A 1 120 ? 6.252 10.211 -3.437 1.00 84.06 120 ASP A O 1
ATOM 970 N N . GLU A 1 121 ? 7.160 10.808 -1.475 1.00 85.19 121 GLU A N 1
ATOM 971 C CA . GLU A 1 121 ? 6.463 12.096 -1.368 1.00 85.19 121 GLU A CA 1
ATOM 972 C C . GLU A 1 121 ? 6.901 13.102 -2.445 1.00 85.19 121 GLU A C 1
ATOM 974 O O . GLU A 1 121 ? 6.131 13.989 -2.814 1.00 85.19 121 GLU A O 1
ATOM 979 N N . ASN A 1 122 ? 8.111 12.934 -2.985 1.00 87.12 122 ASN A N 1
ATOM 980 C CA . ASN A 1 122 ? 8.705 13.813 -3.990 1.00 87.12 122 ASN A CA 1
ATOM 981 C C . ASN A 1 122 ? 8.388 13.368 -5.428 1.00 87.12 122 ASN A C 1
ATOM 983 O O . ASN A 1 122 ? 8.872 13.980 -6.384 1.00 87.12 122 ASN A O 1
ATOM 987 N N . TYR A 1 123 ? 7.588 12.313 -5.607 1.00 88.00 123 TYR A N 1
ATOM 988 C CA . TYR A 1 123 ? 7.248 11.785 -6.918 1.00 88.00 123 TYR A CA 1
ATOM 989 C C . TYR A 1 123 ? 6.462 12.803 -7.756 1.00 88.00 123 TYR A C 1
ATOM 991 O O . TYR A 1 123 ? 5.327 13.172 -7.445 1.00 88.00 123 TYR A O 1
ATOM 999 N N . VAL A 1 124 ? 7.055 13.219 -8.877 1.00 87.50 124 VAL A N 1
ATOM 1000 C CA . VAL A 1 124 ? 6.432 14.137 -9.834 1.00 87.50 124 VAL A CA 1
ATOM 1001 C C . VAL A 1 124 ? 5.727 13.325 -10.919 1.00 87.50 124 VAL A C 1
ATOM 1003 O O . VAL A 1 124 ? 6.362 12.734 -11.789 1.00 87.50 124 VAL A O 1
ATOM 1006 N N . GLY A 1 125 ? 4.397 13.286 -10.870 1.00 88.06 125 GLY A N 1
ATOM 1007 C CA . GLY A 1 125 ? 3.571 12.589 -11.856 1.00 88.06 125 GLY A CA 1
ATOM 1008 C C . GLY A 1 125 ? 2.253 12.095 -11.273 1.00 88.06 125 GLY A C 1
ATOM 1009 O O . GLY A 1 125 ? 1.953 12.320 -10.102 1.00 88.06 125 GLY A O 1
ATOM 1010 N N . LYS A 1 126 ? 1.451 11.402 -12.090 1.00 87.06 126 LYS A N 1
ATOM 1011 C CA . LYS A 1 126 ? 0.278 10.676 -11.590 1.00 87.06 126 LYS A CA 1
ATOM 1012 C C . LYS A 1 126 ? 0.760 9.341 -11.005 1.00 87.06 126 LYS A C 1
ATOM 1014 O O . LYS A 1 126 ? 1.143 8.473 -11.791 1.00 87.06 126 LYS A O 1
ATOM 1019 N N . PRO A 1 127 ? 0.775 9.165 -9.671 1.00 88.62 127 PRO A N 1
ATOM 1020 C CA . PRO A 1 127 ? 1.247 7.929 -9.060 1.00 88.62 127 PRO A CA 1
ATOM 1021 C C . PRO A 1 127 ? 0.372 6.742 -9.488 1.00 88.62 127 PRO A C 1
ATOM 1023 O O . PRO A 1 127 ? -0.845 6.899 -9.656 1.00 88.62 127 PRO A O 1
ATOM 1026 N N . PRO A 1 128 ? 0.963 5.548 -9.660 1.00 89.38 128 PRO A N 1
ATOM 1027 C CA . PRO A 1 128 ? 0.194 4.343 -9.918 1.00 89.38 128 PRO A CA 1
ATOM 1028 C C . PRO A 1 128 ? -0.733 4.052 -8.732 1.00 89.38 128 PRO A C 1
ATOM 1030 O O . PRO A 1 128 ? -0.333 4.125 -7.573 1.00 89.38 128 PRO A O 1
ATOM 1033 N N . SER A 1 129 ? -1.988 3.707 -9.014 1.00 91.56 129 SER A N 1
ATOM 1034 C CA . SER A 1 129 ? -2.985 3.375 -7.988 1.00 91.56 129 SER A CA 1
ATOM 1035 C C . SER A 1 129 ? -2.835 1.925 -7.519 1.00 91.56 129 SER A C 1
ATOM 1037 O O . SER A 1 129 ? -3.719 1.099 -7.724 1.00 91.56 129 SER A O 1
ATOM 1039 N N . THR A 1 130 ? -1.676 1.596 -6.953 1.00 93.00 130 THR A N 1
ATOM 1040 C CA . THR A 1 130 ? -1.377 0.286 -6.347 1.00 93.00 130 THR A CA 1
ATOM 1041 C C . THR A 1 130 ? -1.875 0.168 -4.908 1.00 93.00 130 THR A C 1
ATOM 1043 O O . THR A 1 130 ? -1.997 -0.939 -4.387 1.00 93.00 130 THR A O 1
ATOM 1046 N N . GLU A 1 131 ? -2.171 1.300 -4.273 1.00 93.88 131 GLU A N 1
ATOM 1047 C CA . GLU A 1 131 ? -2.571 1.393 -2.872 1.00 93.88 131 GLU A CA 1
ATOM 1048 C C . GLU A 1 131 ? -4.095 1.422 -2.727 1.00 93.88 131 GLU A C 1
ATOM 1050 O O . GLU A 1 131 ? -4.791 2.204 -3.384 1.00 93.88 131 GLU A O 1
ATOM 1055 N N . VAL A 1 132 ? -4.602 0.576 -1.834 1.00 95.56 132 VAL A N 1
ATOM 1056 C CA . VAL A 1 132 ? -6.005 0.498 -1.435 1.00 95.56 132 VAL A CA 1
ATOM 1057 C C . VAL A 1 132 ? -6.112 0.863 0.039 1.00 95.56 132 VAL A C 1
ATOM 1059 O O . VAL A 1 132 ? -5.465 0.248 0.890 1.00 95.56 132 VAL A O 1
ATOM 1062 N N . SER A 1 133 ? -6.959 1.843 0.334 1.00 95.88 133 SER A N 1
ATOM 1063 C CA . SER A 1 133 ? -7.326 2.223 1.695 1.00 95.88 133 SER A CA 1
ATOM 1064 C C . SER A 1 133 ? -8.675 1.604 2.051 1.00 95.88 133 SER A C 1
ATOM 1066 O O . SER A 1 133 ? -9.659 1.760 1.323 1.00 95.88 133 SER A O 1
ATOM 1068 N N . PHE A 1 134 ? -8.716 0.908 3.183 1.00 95.69 134 PHE A N 1
ATOM 1069 C CA . PHE A 1 134 ? -9.921 0.376 3.803 1.00 95.69 134 PHE A CA 1
ATOM 1070 C C . PHE A 1 134 ? -10.341 1.291 4.950 1.00 95.69 134 PHE A C 1
ATOM 1072 O O . PHE A 1 134 ? -9.528 1.627 5.810 1.00 95.69 134 PHE A O 1
ATOM 1079 N N . PHE A 1 135 ? -11.614 1.668 4.967 1.00 94.62 135 PHE A N 1
ATOM 1080 C CA . PHE A 1 135 ? -12.231 2.494 5.997 1.00 94.62 135 PHE A CA 1
ATOM 1081 C C . PHE A 1 135 ? -13.366 1.739 6.675 1.00 94.62 135 PHE A C 1
ATOM 1083 O O . PHE A 1 135 ? -13.995 0.870 6.070 1.00 94.62 135 PHE A O 1
ATOM 1090 N N . ASP A 1 136 ? -13.642 2.117 7.920 1.00 93.44 136 ASP A N 1
ATOM 1091 C CA . ASP A 1 136 ? -14.690 1.528 8.751 1.00 93.44 136 ASP A CA 1
ATOM 1092 C C . ASP A 1 136 ? -14.473 0.032 9.042 1.00 93.44 136 ASP A C 1
ATOM 1094 O O . ASP A 1 136 ? -15.414 -0.697 9.349 1.00 93.44 136 ASP A O 1
ATOM 1098 N N . VAL A 1 137 ? -13.214 -0.417 9.025 1.00 94.12 137 VAL A N 1
ATOM 1099 C CA . VAL A 1 137 ? -12.820 -1.791 9.364 1.00 94.12 137 VAL A CA 1
ATOM 1100 C C . VAL A 1 137 ? -13.170 -2.105 10.827 1.00 94.12 137 VAL A C 1
ATOM 1102 O O . VAL A 1 137 ? -13.107 -1.231 11.692 1.00 94.12 137 VAL A O 1
ATOM 1105 N N . ASN A 1 138 ? -13.575 -3.346 11.107 1.00 94.75 138 ASN A N 1
ATOM 1106 C CA . ASN A 1 138 ? -13.841 -3.830 12.465 1.00 94.75 138 ASN A CA 1
ATOM 1107 C C . ASN A 1 138 ? -12.525 -3.990 13.255 1.00 94.75 138 ASN A C 1
ATOM 1109 O O . ASN A 1 138 ? -11.533 -4.450 12.703 1.00 94.75 138 ASN A O 1
ATOM 1113 N N . ASP A 1 139 ? -12.525 -3.672 14.547 1.00 92.12 139 ASP A N 1
ATOM 1114 C CA . ASP A 1 139 ? -11.350 -3.740 15.428 1.00 92.12 139 ASP A CA 1
ATOM 1115 C C . ASP A 1 139 ? -10.818 -5.163 15.643 1.00 92.12 139 ASP A C 1
ATOM 1117 O O . ASP A 1 139 ? -9.647 -5.349 15.967 1.00 92.12 139 ASP A O 1
ATOM 1121 N N . ASN A 1 140 ? -11.653 -6.176 15.394 1.00 92.56 140 ASN A N 1
ATOM 1122 C CA . ASN A 1 140 ? -11.242 -7.581 15.408 1.00 92.56 140 ASN A CA 1
ATOM 1123 C C . ASN A 1 140 ? -10.370 -7.972 14.200 1.00 92.56 140 ASN A C 1
ATOM 1125 O O . ASN A 1 140 ? -9.830 -9.077 14.166 1.00 92.56 140 ASN A O 1
ATOM 1129 N N . VAL A 1 141 ? -10.260 -7.113 13.183 1.00 94.12 141 VAL A N 1
ATOM 1130 C CA . VAL A 1 141 ? -9.455 -7.393 11.993 1.00 94.12 141 VAL A CA 1
ATOM 1131 C C . VAL A 1 141 ? -7.984 -7.118 12.294 1.00 94.12 141 VAL A C 1
ATOM 1133 O O . VAL A 1 141 ? -7.574 -5.983 12.519 1.00 94.12 141 VAL A O 1
ATOM 1136 N N . SER A 1 142 ? -7.174 -8.175 12.264 1.00 94.00 142 SER A N 1
ATOM 1137 C CA . SER A 1 142 ? -5.718 -8.090 12.367 1.00 94.00 142 SER A CA 1
ATOM 1138 C C . SER A 1 142 ? -5.062 -7.850 11.006 1.00 94.00 142 SER A C 1
ATOM 1140 O O . SER A 1 142 ? -5.651 -8.082 9.947 1.00 94.00 142 SER A O 1
ATOM 1142 N N . GLN A 1 143 ? -3.792 -7.436 11.032 1.00 94.69 143 GLN A N 1
ATOM 1143 C CA . GLN A 1 143 ? -2.983 -7.270 9.823 1.00 94.69 143 GLN A CA 1
ATOM 1144 C C . GLN A 1 143 ? -2.924 -8.567 9.002 1.00 94.69 143 GLN A C 1
ATOM 1146 O O . GLN A 1 143 ? -3.111 -8.523 7.790 1.00 94.69 143 GLN A O 1
ATOM 1151 N N . SER A 1 144 ? -2.756 -9.715 9.669 1.00 95.25 144 SER A N 1
ATOM 1152 C CA . SER A 1 144 ? -2.757 -11.037 9.033 1.00 95.25 144 SER A CA 1
ATOM 1153 C C . SER A 1 144 ? -4.095 -11.375 8.374 1.00 95.25 144 SER A C 1
ATOM 1155 O O . SER A 1 144 ? -4.121 -11.870 7.253 1.00 95.25 144 SER A O 1
ATOM 1157 N N . PHE A 1 145 ? -5.219 -11.049 9.020 1.00 95.56 145 PHE A N 1
ATOM 1158 C CA . PHE A 1 145 ? -6.541 -11.300 8.451 1.00 95.56 145 PHE A CA 1
ATOM 1159 C C . PHE A 1 145 ? -6.771 -10.486 7.173 1.00 95.56 145 PHE A C 1
ATOM 1161 O O . PHE A 1 145 ? -7.281 -11.005 6.178 1.00 95.56 145 PHE A O 1
ATOM 1168 N N . LEU A 1 146 ? -6.383 -9.206 7.186 1.00 94.69 146 LEU A N 1
ATOM 1169 C CA . LEU A 1 146 ? -6.508 -8.342 6.015 1.00 94.69 146 LEU A CA 1
ATOM 1170 C C . LEU A 1 146 ? -5.586 -8.807 4.877 1.00 94.69 146 LEU A C 1
ATOM 1172 O O . LEU A 1 146 ? -5.987 -8.762 3.712 1.00 94.69 146 LEU A O 1
ATOM 1176 N N . GLU A 1 147 ? -4.393 -9.300 5.214 1.00 96.06 147 GLU A N 1
ATOM 1177 C CA . GLU A 1 147 ? -3.467 -9.914 4.265 1.00 96.06 147 GLU A CA 1
ATOM 1178 C C . GLU A 1 147 ? -4.086 -11.150 3.600 1.00 96.06 147 GLU A C 1
ATOM 1180 O O . GLU A 1 147 ? -4.194 -11.181 2.376 1.00 96.06 147 GLU A O 1
ATOM 1185 N N . ASP A 1 148 ? -4.599 -12.112 4.369 1.00 95.81 148 ASP A N 1
ATOM 1186 C CA . ASP A 1 148 ? -5.232 -13.329 3.837 1.00 95.81 148 ASP A CA 1
ATOM 1187 C C . ASP A 1 148 ? -6.456 -13.029 2.956 1.00 95.81 148 ASP A C 1
ATOM 1189 O O . ASP A 1 148 ? -6.710 -13.695 1.943 1.00 95.81 148 ASP A O 1
ATOM 1193 N N . LEU A 1 149 ? -7.221 -11.997 3.315 1.00 94.06 149 LEU A N 1
ATOM 1194 C CA . LEU A 1 149 ? -8.386 -11.542 2.563 1.00 94.06 149 LEU A CA 1
ATOM 1195 C C . LEU A 1 149 ? -7.986 -10.896 1.226 1.00 94.06 149 LEU A C 1
ATOM 1197 O O . LEU A 1 149 ? -8.584 -11.191 0.181 1.00 94.06 149 LEU A O 1
ATOM 1201 N N . CYS A 1 150 ? -6.952 -10.056 1.237 1.00 94.75 150 CYS A N 1
ATOM 1202 C CA . CYS A 1 150 ? -6.449 -9.365 0.052 1.00 94.75 150 CYS A CA 1
ATOM 1203 C C . CYS A 1 150 ? -5.612 -10.277 -0.856 1.00 94.75 150 CYS A C 1
ATOM 1205 O O . CYS A 1 150 ? -5.599 -10.078 -2.072 1.00 94.75 150 CYS A O 1
ATOM 1207 N N . LYS A 1 151 ? -4.995 -11.331 -0.310 1.00 95.50 151 LYS A N 1
ATOM 1208 C CA . LYS A 1 151 ? -4.159 -12.288 -1.054 1.00 95.50 151 LYS A CA 1
ATOM 1209 C C . LYS A 1 151 ? -4.961 -13.049 -2.107 1.00 95.50 151 LYS A C 1
ATOM 1211 O O . LYS A 1 151 ? -4.437 -13.427 -3.148 1.00 95.50 151 LYS A O 1
ATOM 1216 N N . LYS A 1 152 ? -6.273 -13.195 -1.884 1.00 93.94 152 LYS A N 1
ATOM 1217 C CA . LYS A 1 152 ? -7.230 -13.756 -2.855 1.00 93.94 152 LYS A CA 1
ATOM 1218 C C . LYS A 1 152 ? -7.448 -12.865 -4.085 1.00 93.94 152 LYS A C 1
ATOM 1220 O O . LYS A 1 152 ? -8.010 -13.335 -5.068 1.00 93.94 152 LYS A O 1
ATOM 1225 N N . CYS A 1 153 ? -7.079 -11.586 -4.020 1.00 93.12 153 CYS A N 1
ATOM 1226 C CA . CYS A 1 153 ? -7.228 -10.632 -5.123 1.00 93.12 153 CYS A CA 1
ATOM 1227 C C . CYS A 1 153 ? -5.938 -10.473 -5.931 1.00 93.12 153 CYS A C 1
ATOM 1229 O O . CYS A 1 153 ? -6.000 -10.228 -7.135 1.00 93.12 153 CYS A O 1
ATOM 1231 N N . GLY A 1 154 ? -4.777 -10.630 -5.294 1.00 94.31 154 GLY A N 1
ATOM 1232 C CA . GLY A 1 154 ? -3.489 -10.634 -5.976 1.00 94.31 154 GLY A CA 1
ATOM 1233 C C . GLY A 1 154 ? -2.299 -10.533 -5.029 1.00 94.31 154 GLY A C 1
ATOM 1234 O O . GLY A 1 154 ? -2.446 -10.596 -3.810 1.00 94.31 154 GLY A O 1
ATOM 1235 N N . ASP A 1 155 ? -1.119 -10.358 -5.624 1.00 94.81 155 ASP A N 1
ATOM 1236 C CA . ASP A 1 155 ? 0.153 -10.271 -4.906 1.00 94.81 155 ASP A CA 1
ATOM 1237 C C . ASP A 1 155 ? 0.245 -8.965 -4.106 1.00 94.81 155 ASP A C 1
ATOM 1239 O O . ASP A 1 155 ? 0.179 -7.863 -4.671 1.00 94.81 155 ASP A O 1
ATOM 1243 N N . ILE A 1 156 ? 0.425 -9.105 -2.796 1.00 95.38 156 ILE A N 1
ATOM 1244 C CA . ILE A 1 156 ? 0.548 -8.002 -1.843 1.00 95.38 156 ILE A CA 1
ATOM 1245 C C . ILE A 1 156 ? 2.028 -7.678 -1.629 1.00 95.38 156 ILE A C 1
ATOM 1247 O O . ILE A 1 156 ? 2.859 -8.578 -1.539 1.00 95.38 156 ILE A O 1
ATOM 1251 N N . GLU A 1 157 ? 2.344 -6.390 -1.548 1.00 92.88 157 GLU A N 1
ATOM 1252 C CA . GLU A 1 157 ? 3.665 -5.886 -1.170 1.00 92.88 157 GLU A CA 1
ATOM 1253 C C . GLU A 1 157 ? 3.706 -5.489 0.309 1.00 92.88 157 GLU A C 1
ATOM 1255 O O . GLU A 1 157 ? 4.647 -5.836 1.018 1.00 92.88 157 GLU A O 1
ATOM 1260 N N . GLU A 1 158 ? 2.673 -4.796 0.795 1.00 92.75 158 GLU A N 1
ATOM 1261 C CA . GLU A 1 158 ? 2.614 -4.323 2.176 1.00 92.75 158 GLU A CA 1
ATOM 1262 C C . GLU A 1 158 ? 1.170 -4.240 2.690 1.00 92.75 158 GLU A C 1
ATOM 1264 O O . GLU A 1 15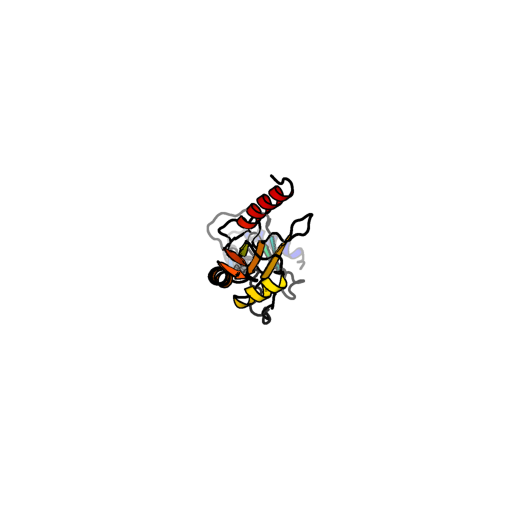8 ? 0.267 -3.805 1.976 1.00 92.75 158 GLU A O 1
ATOM 1269 N N . VAL A 1 159 ? 0.959 -4.605 3.957 1.00 96.06 159 VAL A N 1
ATOM 1270 C CA . VAL A 1 159 ? -0.304 -4.407 4.685 1.00 96.06 159 VAL A CA 1
ATOM 1271 C C . VAL A 1 159 ? -0.003 -3.669 5.975 1.00 96.06 159 VAL A C 1
ATOM 1273 O O . VAL A 1 159 ? 0.912 -4.050 6.701 1.00 96.06 159 VAL A O 1
ATOM 1276 N N . ARG A 1 160 ? -0.784 -2.638 6.295 1.00 94.88 160 ARG A N 1
ATOM 1277 C CA . ARG A 1 160 ? -0.721 -1.952 7.588 1.00 94.88 160 ARG A CA 1
ATOM 1278 C C . ARG A 1 160 ? -2.108 -1.615 8.090 1.00 94.88 160 ARG A C 1
ATOM 1280 O O . ARG A 1 160 ? -2.953 -1.145 7.338 1.00 94.88 160 ARG A O 1
ATOM 1287 N N . ILE A 1 161 ? -2.302 -1.792 9.386 1.00 94.94 161 ILE A N 1
ATOM 1288 C CA . ILE A 1 161 ? -3.482 -1.324 10.100 1.00 94.94 161 ILE A CA 1
ATOM 1289 C C . ILE A 1 161 ? -3.067 -0.158 10.985 1.00 94.94 161 ILE A C 1
ATOM 1291 O O . ILE A 1 161 ? -2.006 -0.193 11.614 1.00 94.94 161 ILE A O 1
ATOM 1295 N N . PHE A 1 162 ? -3.884 0.889 11.009 1.00 93.38 162 PHE A N 1
ATOM 1296 C CA . PHE A 1 162 ? -3.580 2.078 11.783 1.00 93.38 162 PHE A CA 1
ATOM 1297 C C . PHE A 1 162 ? -4.230 2.019 13.156 1.00 93.38 162 PHE A C 1
ATOM 1299 O O . PHE A 1 162 ? -5.432 1.803 13.311 1.00 93.38 162 PHE A O 1
ATOM 1306 N N . TYR A 1 163 ? -3.395 2.273 14.154 1.00 92.50 163 TYR A N 1
ATOM 1307 C CA . TYR A 1 163 ? -3.778 2.347 15.551 1.00 92.50 163 TYR A CA 1
ATOM 1308 C C . TYR A 1 163 ? -3.529 3.756 16.064 1.00 92.50 163 TYR A C 1
ATOM 1310 O O . TYR A 1 163 ? -2.626 4.467 15.612 1.00 92.50 163 TYR A O 1
ATOM 1318 N N . HIS A 1 164 ? -4.305 4.153 17.058 1.00 90.19 164 HIS A N 1
ATOM 1319 C CA . HIS A 1 164 ? -4.107 5.416 17.734 1.00 90.19 164 HIS A CA 1
ATOM 1320 C C . HIS A 1 164 ? -2.749 5.430 18.456 1.00 90.19 164 HIS A C 1
ATOM 1322 O O . HIS A 1 164 ? -2.405 4.501 19.188 1.00 90.19 164 HIS A O 1
ATOM 1328 N N . ALA A 1 165 ? -1.981 6.515 18.315 1.00 89.00 165 ALA A N 1
ATOM 1329 C CA . ALA A 1 165 ? -0.612 6.587 18.833 1.00 89.00 165 ALA A CA 1
ATOM 1330 C C . ALA A 1 165 ? -0.520 6.370 20.358 1.00 89.00 165 ALA A C 1
ATOM 1332 O O . ALA A 1 165 ? 0.364 5.639 20.810 1.00 89.00 165 ALA A O 1
ATOM 1333 N N . LYS A 1 166 ? -1.454 6.968 21.120 1.00 86.94 166 LYS A N 1
ATOM 1334 C CA . LYS A 1 166 ? -1.530 6.891 22.595 1.00 86.94 166 LYS A CA 1
ATOM 1335 C C . LYS A 1 166 ? -2.322 5.683 23.113 1.00 86.94 166 LYS A C 1
ATOM 1337 O O . LYS A 1 166 ? -1.750 4.831 23.773 1.00 86.94 166 LYS A O 1
ATOM 1342 N N . THR A 1 167 ? -3.620 5.599 22.802 1.00 87.75 167 THR A N 1
ATOM 1343 C CA . THR A 1 167 ? -4.517 4.542 23.308 1.00 87.75 167 THR A CA 1
ATOM 1344 C C . THR A 1 167 ? -4.291 3.164 22.682 1.00 87.75 167 THR A C 1
ATOM 1346 O O . THR A 1 167 ? -4.817 2.190 23.204 1.00 87.75 167 THR A O 1
ATOM 1349 N N . LYS A 1 168 ? -3.546 3.064 21.567 1.00 89.00 168 LYS A N 1
ATOM 1350 C CA . LYS A 1 168 ? -3.358 1.827 20.779 1.00 89.00 168 LYS A CA 1
ATOM 1351 C C . LYS A 1 168 ? -4.661 1.175 20.302 1.00 89.00 168 LYS A C 1
ATOM 1353 O O . LYS A 1 168 ? -4.645 0.039 19.843 1.00 89.00 168 LYS A O 1
ATOM 1358 N N . VAL A 1 169 ? -5.769 1.912 20.348 1.00 89.50 169 VAL A N 1
ATOM 1359 C CA . VAL A 1 169 ? -7.059 1.474 19.814 1.00 89.50 169 VAL A CA 1
ATOM 1360 C C . VAL A 1 169 ? -7.003 1.490 18.292 1.00 89.50 169 VAL A C 1
ATOM 1362 O O . VAL A 1 169 ? -6.366 2.355 17.687 1.00 89.50 169 VAL A O 1
ATOM 1365 N N . HIS A 1 170 ? -7.651 0.510 17.680 1.00 92.25 170 HIS A N 1
ATOM 1366 C CA . HIS A 1 170 ? -7.774 0.385 16.239 1.00 92.25 170 HIS A CA 1
ATOM 1367 C C . HIS A 1 170 ? -8.582 1.561 15.658 1.00 92.25 170 HIS A C 1
ATOM 1369 O O . HIS A 1 170 ? -9.626 1.923 16.189 1.00 92.25 170 HIS A O 1
ATOM 1375 N N . LEU A 1 171 ? -8.091 2.202 14.590 1.00 91.19 171 LEU A N 1
ATOM 1376 C CA . LEU A 1 171 ? -8.757 3.376 14.001 1.00 91.19 171 LEU A CA 1
ATOM 1377 C C . LEU A 1 171 ? -9.816 3.011 12.952 1.00 91.19 171 LEU A C 1
ATOM 1379 O O . LEU A 1 171 ? -10.451 3.898 12.390 1.00 91.19 171 LEU A O 1
ATOM 1383 N N . GLY A 1 172 ? -9.981 1.728 12.627 1.00 92.31 172 GLY A N 1
ATOM 1384 C CA . GLY A 1 172 ? -10.845 1.307 11.522 1.00 92.31 172 GLY A CA 1
ATOM 1385 C C . GLY A 1 172 ? -10.272 1.639 10.142 1.00 92.31 172 GLY A C 1
ATOM 1386 O O . GLY A 1 172 ? -11.007 1.602 9.156 1.00 92.31 172 GLY A O 1
ATOM 1387 N N . ILE A 1 173 ? -8.979 1.976 10.065 1.00 93.75 173 ILE A N 1
ATOM 1388 C CA . ILE A 1 173 ? -8.286 2.351 8.830 1.00 93.75 173 ILE A CA 1
ATOM 1389 C C . ILE A 1 173 ? -7.186 1.328 8.550 1.00 93.75 173 ILE A C 1
ATOM 1391 O O . ILE A 1 173 ? -6.349 1.051 9.414 1.00 93.75 173 ILE A O 1
ATOM 1395 N N . GLY A 1 174 ? -7.163 0.801 7.329 1.00 94.75 174 GLY A N 1
ATOM 1396 C CA . GLY A 1 174 ? -6.125 -0.104 6.842 1.00 94.75 174 GLY A CA 1
ATOM 1397 C C . GLY A 1 174 ? -5.581 0.330 5.484 1.00 94.75 174 GLY A C 1
ATOM 1398 O O . GLY A 1 174 ? -6.327 0.822 4.643 1.00 94.75 174 GLY A O 1
ATOM 1399 N N . ARG A 1 175 ? -4.284 0.117 5.262 1.00 95.00 175 ARG A N 1
ATOM 1400 C CA . ARG A 1 175 ? -3.587 0.300 3.985 1.00 95.00 175 ARG A CA 1
ATOM 1401 C C . ARG A 1 175 ? -3.137 -1.050 3.462 1.00 95.00 175 ARG A C 1
ATOM 1403 O O . ARG A 1 175 ? -2.488 -1.807 4.182 1.00 95.00 175 ARG A O 1
ATOM 1410 N N . VAL A 1 176 ? -3.413 -1.306 2.192 1.00 95.75 176 VAL A N 1
ATOM 1411 C CA . VAL A 1 176 ? -2.897 -2.465 1.463 1.00 95.75 176 VAL A CA 1
ATOM 1412 C C . VAL A 1 176 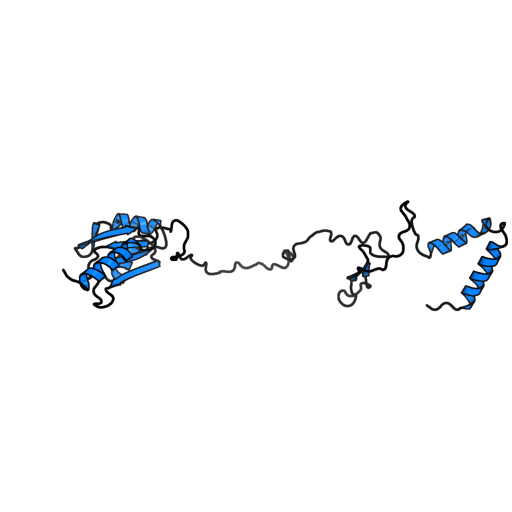? -2.256 -1.982 0.173 1.00 95.75 176 VAL A C 1
ATOM 1414 O O . VAL A 1 176 ? -2.878 -1.267 -0.609 1.00 95.75 176 VAL A O 1
ATOM 1417 N N . VAL A 1 177 ? -1.006 -2.368 -0.053 1.00 94.25 177 VAL A N 1
ATOM 1418 C CA . VAL A 1 177 ? -0.251 -2.061 -1.267 1.00 94.25 177 VAL A CA 1
ATOM 1419 C C . VAL A 1 177 ? -0.125 -3.336 -2.083 1.00 94.25 177 VAL A C 1
ATOM 1421 O O . VAL A 1 177 ? 0.403 -4.341 -1.607 1.00 94.25 177 VAL A O 1
ATOM 1424 N N . PHE A 1 178 ? -0.614 -3.302 -3.319 1.00 95.25 178 PHE A N 1
ATOM 1425 C CA . PHE A 1 178 ? -0.506 -4.414 -4.257 1.00 95.25 178 PHE A CA 1
ATOM 1426 C C . PHE A 1 178 ? 0.662 -4.215 -5.214 1.00 95.25 178 PHE A C 1
ATOM 1428 O O . PHE A 1 178 ? 0.901 -3.115 -5.706 1.00 95.25 178 PHE A O 1
ATOM 1435 N N . ARG A 1 179 ? 1.302 -5.317 -5.613 1.00 92.69 179 ARG A N 1
ATOM 1436 C CA . ARG A 1 179 ? 2.359 -5.285 -6.635 1.00 92.69 179 ARG A CA 1
ATOM 1437 C C . ARG A 1 179 ? 1.826 -4.919 -8.028 1.00 92.69 179 ARG A C 1
ATOM 1439 O O . ARG A 1 179 ? 2.567 -4.441 -8.883 1.00 92.69 179 ARG A O 1
ATOM 1446 N N . LYS A 1 180 ? 0.538 -5.175 -8.291 1.00 93.38 180 LYS A N 1
ATOM 1447 C CA . LYS A 1 180 ? -0.125 -4.931 -9.584 1.00 93.38 180 LYS A CA 1
ATOM 1448 C C . LYS A 1 180 ? -1.317 -3.991 -9.413 1.00 93.38 180 LYS A C 1
ATOM 1450 O O . LYS A 1 180 ? -2.212 -4.262 -8.621 1.00 93.38 180 LYS A O 1
ATOM 1455 N N . ILE A 1 181 ? -1.404 -2.972 -10.271 1.00 94.06 181 ILE A N 1
ATOM 1456 C CA . ILE A 1 181 ? -2.519 -2.001 -10.301 1.00 94.06 181 ILE A CA 1
ATOM 1457 C C . ILE A 1 181 ? -3.867 -2.701 -10.545 1.00 94.06 181 ILE A C 1
ATOM 1459 O O . ILE A 1 181 ? -4.874 -2.368 -9.928 1.00 94.06 181 ILE A O 1
ATOM 1463 N N . LYS A 1 182 ? -3.886 -3.725 -11.411 1.00 95.00 182 LYS A N 1
ATOM 1464 C CA . LYS A 1 182 ? -5.101 -4.508 -11.698 1.00 95.00 182 LYS A CA 1
ATOM 1465 C C . LYS A 1 182 ? -5.642 -5.227 -10.457 1.00 95.00 182 LYS A C 1
ATOM 1467 O O . LYS A 1 182 ? -6.851 -5.302 -10.287 1.00 95.00 182 LYS A O 1
ATOM 1472 N N . ALA A 1 183 ? -4.755 -5.727 -9.592 1.00 95.88 183 ALA A N 1
ATOM 1473 C CA . ALA A 1 183 ? -5.155 -6.399 -8.357 1.00 95.88 183 ALA A CA 1
ATOM 1474 C C . ALA A 1 183 ? -5.771 -5.411 -7.356 1.00 95.88 183 ALA A C 1
ATOM 1476 O O . ALA A 1 183 ? -6.782 -5.730 -6.737 1.00 95.88 183 ALA A O 1
ATOM 1477 N N . ALA A 1 184 ? -5.217 -4.197 -7.260 1.00 95.62 184 ALA A N 1
ATOM 1478 C CA . ALA A 1 184 ? -5.774 -3.128 -6.434 1.00 95.62 184 ALA A CA 1
ATOM 1479 C C . ALA A 1 184 ? -7.194 -2.736 -6.878 1.00 95.62 184 ALA A C 1
ATOM 1481 O O . ALA A 1 184 ? -8.102 -2.684 -6.051 1.00 95.62 184 ALA A O 1
ATOM 1482 N N . ALA A 1 185 ? -7.406 -2.529 -8.182 1.00 95.56 185 ALA A N 1
ATOM 1483 C CA . ALA A 1 185 ? -8.728 -2.213 -8.729 1.00 95.56 185 ALA A CA 1
ATOM 1484 C C . ALA A 1 185 ? -9.748 -3.332 -8.453 1.00 95.56 185 ALA A C 1
ATOM 1486 O O . ALA A 1 185 ? -10.829 -3.067 -7.932 1.00 95.56 185 ALA A O 1
ATOM 1487 N N . TYR A 1 186 ? -9.363 -4.587 -8.701 1.00 96.25 186 TYR A N 1
ATOM 1488 C CA . TYR A 1 186 ? -10.214 -5.748 -8.436 1.00 96.25 186 TYR A CA 1
ATOM 1489 C C . TYR A 1 186 ? -10.565 -5.905 -6.946 1.00 96.25 186 TYR A C 1
ATOM 1491 O O . TYR A 1 186 ? -11.690 -6.250 -6.592 1.00 96.25 186 TYR A O 1
ATOM 1499 N N . CYS A 1 187 ? -9.617 -5.614 -6.053 1.00 96.00 187 CYS A N 1
ATOM 1500 C CA . CYS A 1 187 ? -9.839 -5.638 -4.609 1.00 96.00 187 CYS A CA 1
ATOM 1501 C C . CYS A 1 187 ? -10.914 -4.625 -4.182 1.00 96.00 187 CYS A C 1
ATOM 1503 O O . CYS A 1 187 ? -11.805 -4.956 -3.398 1.00 96.00 187 CYS A O 1
ATOM 1505 N N . VAL A 1 188 ? -10.862 -3.410 -4.737 1.00 96.31 188 VAL A N 1
ATOM 1506 C CA . VAL A 1 188 ? -11.853 -2.359 -4.467 1.00 96.31 188 VAL A CA 1
ATOM 1507 C C . VAL A 1 188 ? -13.231 -2.765 -4.975 1.00 96.31 188 VAL A C 1
ATOM 1509 O O . VAL A 1 188 ? -14.195 -2.669 -4.224 1.00 96.31 188 VAL A O 1
ATOM 1512 N N . GLU A 1 189 ? -13.335 -3.280 -6.198 1.00 95.75 189 GLU A N 1
ATOM 1513 C CA . GLU A 1 189 ? -14.613 -3.754 -6.748 1.00 95.75 189 GLU A CA 1
ATOM 1514 C C . GLU A 1 189 ? -15.237 -4.867 -5.897 1.00 95.75 189 GLU A C 1
ATOM 1516 O O . GLU A 1 189 ? -16.451 -4.897 -5.705 1.00 95.75 189 GLU A O 1
ATOM 1521 N N . LYS A 1 190 ? -14.410 -5.761 -5.348 1.00 95.00 190 LYS A N 1
ATOM 1522 C CA . LYS A 1 190 ? -14.873 -6.915 -4.577 1.00 95.00 190 LYS A CA 1
ATOM 1523 C C . LYS A 1 190 ? -15.276 -6.584 -3.140 1.00 95.00 190 LYS A C 1
ATOM 1525 O O . LYS A 1 190 ? -16.231 -7.169 -2.633 1.00 95.00 190 LYS A O 1
ATOM 1530 N N . TYR A 1 191 ? -14.520 -5.724 -2.459 1.00 95.00 191 TYR A N 1
ATOM 1531 C CA . TYR A 1 191 ? -14.683 -5.501 -1.017 1.00 95.00 191 TYR A CA 1
ATOM 1532 C C . TYR A 1 191 ? -15.338 -4.175 -0.651 1.00 95.00 191 TYR A C 1
ATOM 1534 O O . TYR A 1 191 ? -15.649 -3.961 0.520 1.00 95.00 191 TYR A O 1
ATOM 1542 N N . ASN A 1 192 ? -15.584 -3.289 -1.613 1.00 96.25 192 ASN A N 1
ATOM 1543 C CA . ASN A 1 192 ? -16.322 -2.070 -1.330 1.00 96.25 192 ASN A CA 1
ATOM 1544 C C . ASN A 1 192 ? -17.773 -2.393 -0.926 1.00 96.25 192 ASN A C 1
ATOM 1546 O O . ASN A 1 192 ? -18.522 -2.993 -1.693 1.00 96.25 192 ASN A O 1
ATOM 1550 N N . ASN A 1 193 ? -18.159 -1.983 0.284 1.00 95.25 193 ASN A N 1
ATOM 1551 C CA . ASN A 1 193 ? -19.424 -2.291 0.962 1.00 95.25 193 ASN A CA 1
ATOM 1552 C C . ASN A 1 193 ? -19.634 -3.772 1.317 1.00 95.25 193 ASN A C 1
ATOM 1554 O O . ASN A 1 193 ? -20.740 -4.166 1.691 1.00 95.25 193 ASN A O 1
ATOM 1558 N N . ALA A 1 194 ? -18.589 -4.599 1.249 1.00 94.12 194 ALA A N 1
ATOM 1559 C CA . ALA A 1 194 ? -18.681 -5.979 1.699 1.00 94.12 194 ALA A CA 1
ATOM 1560 C C . ALA A 1 194 ? -18.677 -6.040 3.241 1.00 94.12 194 ALA A C 1
ATOM 1562 O O . ALA A 1 194 ? -17.881 -5.342 3.882 1.00 94.12 194 ALA A O 1
ATOM 1563 N N . PRO A 1 195 ? -19.530 -6.874 3.865 1.00 94.25 195 PRO A N 1
ATOM 1564 C CA . PRO A 1 195 ? -19.502 -7.076 5.305 1.00 94.25 195 PRO A CA 1
ATOM 1565 C C . PRO A 1 195 ? -18.297 -7.940 5.692 1.00 94.25 195 PRO A C 1
ATOM 1567 O O . PRO A 1 195 ? -18.236 -9.127 5.374 1.00 94.25 195 PRO A O 1
ATOM 1570 N N . ILE A 1 196 ? -17.346 -7.354 6.417 1.00 93.62 196 ILE A N 1
ATOM 1571 C CA . ILE A 1 196 ? -16.205 -8.064 7.001 1.00 93.62 196 ILE A CA 1
ATOM 1572 C C . ILE A 1 196 ? -16.421 -8.107 8.512 1.00 93.62 196 ILE A C 1
ATOM 1574 O O . ILE A 1 196 ? -16.545 -7.070 9.161 1.00 93.62 196 ILE A O 1
ATOM 1578 N N . MET A 1 197 ? -16.500 -9.314 9.082 1.00 91.19 197 MET A N 1
ATOM 1579 C CA . MET A 1 197 ? -16.758 -9.515 10.517 1.00 91.19 197 MET A CA 1
ATOM 1580 C C . MET A 1 197 ? -18.016 -8.769 11.007 1.00 91.19 197 MET A C 1
ATOM 1582 O O . MET A 1 197 ? -18.017 -8.161 12.075 1.00 91.19 197 MET A O 1
ATOM 1586 N N . GLY A 1 198 ? -19.075 -8.765 10.190 1.00 91.44 198 GLY A N 1
ATOM 1587 C CA . GLY A 1 198 ? -20.367 -8.157 10.526 1.00 91.44 198 GLY A CA 1
ATOM 1588 C C . GLY A 1 198 ? -20.463 -6.638 10.344 1.00 91.44 198 GLY A C 1
ATOM 1589 O O . GLY A 1 198 ? -21.541 -6.091 10.552 1.00 91.44 198 GLY A O 1
ATOM 1590 N N . LYS A 1 199 ? -19.391 -5.953 9.920 1.00 94.31 199 LYS A N 1
ATOM 1591 C CA . LYS A 1 199 ? -19.403 -4.510 9.630 1.00 94.31 199 LYS A CA 1
ATOM 1592 C C . LYS A 1 199 ? -19.105 -4.255 8.144 1.00 94.31 199 LYS A C 1
ATOM 1594 O O . LYS A 1 199 ? -18.156 -4.850 7.627 1.00 94.31 199 LYS A O 1
ATOM 1599 N N . PRO A 1 200 ? -19.888 -3.421 7.431 1.00 95.50 200 PRO A N 1
ATOM 1600 C CA . PRO A 1 200 ? -19.587 -3.073 6.045 1.00 95.50 200 PRO A CA 1
ATOM 1601 C C . PRO A 1 200 ? -18.322 -2.214 5.983 1.00 95.50 200 PRO A C 1
ATOM 1603 O O . PRO A 1 200 ? -18.192 -1.242 6.725 1.00 95.50 200 PRO A O 1
ATOM 1606 N N . VAL A 1 201 ? -17.398 -2.581 5.098 1.00 95.44 201 VAL A N 1
ATOM 1607 C CA . VAL A 1 201 ? -16.121 -1.878 4.922 1.00 95.44 201 VAL A CA 1
ATOM 1608 C C . VAL A 1 201 ? -16.145 -1.073 3.630 1.00 95.44 201 VAL A C 1
ATOM 1610 O O . VAL A 1 201 ? -16.671 -1.522 2.614 1.00 95.44 201 VAL A O 1
ATOM 1613 N N . ARG A 1 202 ? -15.543 0.116 3.644 1.00 95.50 202 ARG A N 1
ATOM 1614 C CA . ARG A 1 202 ? -15.390 0.956 2.453 1.00 95.50 202 ARG A CA 1
ATOM 1615 C C . ARG A 1 202 ? -13.965 0.844 1.924 1.00 95.50 202 ARG A C 1
ATOM 1617 O O . ARG A 1 202 ? -13.029 1.290 2.580 1.00 95.50 202 ARG A O 1
ATOM 1624 N N . ALA A 1 203 ? -13.805 0.267 0.738 1.00 95.56 203 ALA A N 1
ATOM 1625 C CA . ALA A 1 203 ? -12.514 0.127 0.067 1.00 95.56 203 ALA A CA 1
ATOM 1626 C C . ALA A 1 203 ? -12.396 1.171 -1.052 1.00 95.56 203 ALA A C 1
ATOM 1628 O O . ALA A 1 203 ? -13.333 1.360 -1.826 1.00 95.56 203 ALA A O 1
ATOM 1629 N N . MET A 1 204 ? -11.257 1.857 -1.144 1.00 95.06 204 MET A N 1
ATOM 1630 C CA . MET A 1 204 ? -11.018 2.895 -2.150 1.00 95.06 204 MET A CA 1
ATOM 1631 C C . MET A 1 204 ? -9.563 2.876 -2.627 1.00 95.06 204 MET A C 1
ATOM 1633 O O . MET A 1 204 ? -8.655 2.618 -1.841 1.00 95.06 204 MET A O 1
ATOM 1637 N N . LEU A 1 205 ? -9.331 3.205 -3.901 1.00 94.88 205 LEU A N 1
ATOM 1638 C CA . LEU A 1 205 ? -7.989 3.495 -4.412 1.00 94.88 205 LEU A CA 1
ATOM 1639 C C . LEU A 1 205 ? -7.501 4.834 -3.845 1.00 94.88 205 LEU A C 1
ATOM 1641 O O . LEU A 1 205 ? -8.124 5.868 -4.084 1.00 94.88 205 LEU A O 1
ATOM 1645 N N . ASP A 1 206 ? -6.385 4.825 -3.122 1.00 92.62 206 ASP A N 1
ATOM 1646 C CA . ASP A 1 206 ? -5.840 6.015 -2.455 1.00 92.62 206 ASP A CA 1
ATOM 1647 C C . ASP A 1 206 ? -4.326 6.096 -2.678 1.00 92.62 206 ASP A C 1
ATOM 1649 O O . ASP A 1 206 ? -3.547 5.772 -1.781 1.00 92.62 206 ASP A O 1
ATOM 1653 N N . PRO A 1 207 ? -3.880 6.486 -3.886 1.00 89.69 207 PRO A N 1
ATOM 1654 C CA . PRO A 1 207 ? -2.458 6.615 -4.156 1.00 89.69 207 PRO A CA 1
ATOM 1655 C C . PRO A 1 207 ? -1.850 7.726 -3.289 1.00 89.69 207 PRO A C 1
ATOM 1657 O O . PRO A 1 207 ? -2.364 8.848 -3.266 1.00 89.69 207 PRO A O 1
ATOM 1660 N N . LEU A 1 208 ? -0.728 7.421 -2.629 1.00 86.50 208 LEU A N 1
ATOM 1661 C CA . LEU A 1 208 ? -0.045 8.275 -1.647 1.00 86.50 208 LEU A CA 1
ATOM 1662 C C . LEU A 1 208 ? -0.820 8.462 -0.334 1.00 86.50 208 LEU A C 1
ATOM 1664 O O . LEU A 1 208 ? -0.462 9.324 0.466 1.00 86.50 208 LEU A O 1
ATOM 1668 N N . GLY A 1 209 ? -1.884 7.692 -0.088 1.00 85.69 209 GLY A N 1
ATOM 1669 C CA . GLY A 1 209 ? -2.541 7.680 1.216 1.00 85.69 209 GLY A CA 1
ATOM 1670 C C . GLY A 1 209 ? -3.110 9.028 1.679 1.00 85.69 209 GLY A C 1
ATOM 1671 O O . GLY A 1 209 ? -3.081 9.339 2.878 1.00 85.69 209 GLY A O 1
ATOM 1672 N N . LYS A 1 210 ? -3.591 9.869 0.760 1.00 87.75 210 LYS A N 1
ATOM 1673 C CA . LYS A 1 210 ? -4.069 11.217 1.102 1.00 87.75 210 LYS A CA 1
ATOM 1674 C C . LYS A 1 210 ? -5.353 11.150 1.921 1.00 87.75 210 LYS A C 1
ATOM 1676 O O . LYS A 1 210 ? -5.486 11.869 2.911 1.00 87.75 210 LYS A O 1
ATOM 1681 N N . GLN A 1 211 ? -6.283 10.272 1.545 1.00 88.25 211 GLN A N 1
ATOM 1682 C CA . GLN A 1 211 ? -7.567 10.154 2.239 1.00 88.25 211 GLN A CA 1
ATOM 1683 C C . GLN A 1 211 ? -7.394 9.588 3.646 1.00 88.25 211 GLN A C 1
ATOM 1685 O O . GLN A 1 211 ? -7.956 10.128 4.602 1.00 88.25 211 GLN A O 1
ATOM 1690 N N . GLN A 1 212 ? -6.576 8.544 3.792 1.00 88.88 212 GLN A N 1
ATOM 1691 C CA . GLN A 1 212 ? -6.301 7.960 5.105 1.00 88.88 212 GLN A CA 1
ATOM 1692 C C . GLN A 1 212 ? -5.618 8.959 6.052 1.00 88.88 212 GLN A C 1
ATOM 1694 O O . GLN A 1 212 ? -6.001 9.043 7.216 1.00 88.88 212 GLN A O 1
ATOM 1699 N N . THR A 1 213 ? -4.696 9.791 5.554 1.00 89.12 213 THR A N 1
ATOM 1700 C CA . THR A 1 213 ? -4.016 10.819 6.363 1.00 89.12 213 THR A CA 1
ATOM 1701 C C . THR A 1 213 ? -4.998 11.881 6.861 1.00 89.12 213 THR A C 1
ATOM 1703 O O . THR A 1 213 ? -4.979 12.262 8.033 1.00 89.12 213 THR A O 1
ATOM 1706 N N . VAL A 1 214 ? -5.913 12.330 5.995 1.00 89.19 214 VAL A N 1
ATOM 1707 C CA . VAL A 1 214 ? -6.951 13.303 6.368 1.00 89.19 214 VAL A CA 1
ATOM 1708 C C . VAL A 1 214 ? -7.890 12.732 7.433 1.00 89.19 214 VAL A C 1
ATOM 1710 O O . VAL A 1 214 ? -8.224 13.434 8.391 1.00 89.19 214 VAL A O 1
ATOM 1713 N N . LEU A 1 215 ? -8.312 11.474 7.286 1.00 86.06 215 LEU A N 1
ATOM 1714 C CA . LEU A 1 215 ? -9.220 10.821 8.232 1.00 86.06 215 LEU A CA 1
ATOM 1715 C C . LEU A 1 215 ? -8.550 10.561 9.582 1.00 86.06 215 LEU A C 1
ATOM 1717 O O . LEU A 1 215 ? -9.103 10.948 10.610 1.00 86.06 215 LEU A O 1
ATOM 1721 N N . MET A 1 216 ? -7.312 10.062 9.586 1.00 85.94 216 MET A N 1
ATOM 1722 C CA . MET A 1 216 ? -6.515 9.936 10.810 1.00 85.94 216 MET A CA 1
ATOM 1723 C C . MET A 1 216 ? -6.398 11.269 11.550 1.00 85.94 216 MET A C 1
ATOM 1725 O O . MET A 1 216 ? -6.610 11.326 12.759 1.00 85.94 216 MET A O 1
ATOM 1729 N N . GLY A 1 217 ? -6.132 12.365 10.833 1.00 84.69 217 GLY A N 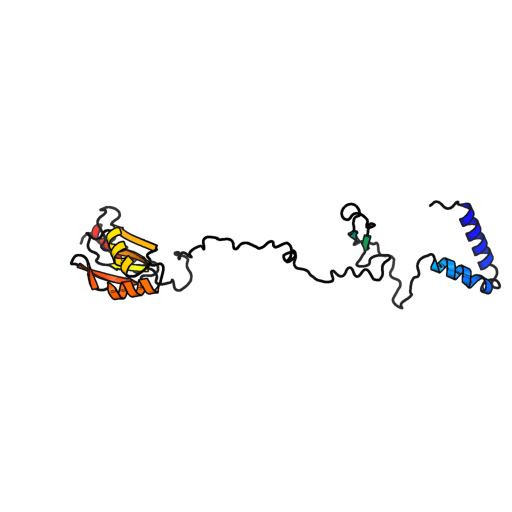1
ATOM 1730 C CA . GLY A 1 217 ? -6.042 13.696 11.435 1.00 84.69 217 GLY A CA 1
ATOM 1731 C C . GLY A 1 217 ? -7.366 14.221 12.010 1.00 84.69 217 GLY A C 1
ATOM 1732 O O . GLY A 1 217 ? -7.355 15.095 12.879 1.00 84.69 217 GLY A O 1
ATOM 1733 N N . ARG A 1 218 ? -8.521 13.733 11.544 1.00 81.81 218 ARG A N 1
ATOM 1734 C CA . ARG A 1 218 ? -9.838 14.074 12.114 1.00 81.81 218 ARG A CA 1
ATOM 1735 C C . ARG A 1 218 ? -10.136 13.246 13.359 1.00 81.81 218 ARG A C 1
ATOM 1737 O O . ARG A 1 218 ? -10.560 13.809 14.367 1.00 81.81 218 ARG A O 1
ATOM 1744 N N . ASP A 1 219 ? -9.873 11.947 13.314 1.00 77.75 219 ASP A N 1
ATOM 1745 C CA . ASP A 1 219 ? -10.209 11.047 14.418 1.00 77.75 219 ASP A CA 1
ATOM 1746 C C . ASP A 1 219 ? -9.241 11.191 15.598 1.00 77.75 219 ASP A C 1
ATOM 1748 O O . ASP A 1 219 ? -9.682 11.202 16.746 1.00 77.75 219 ASP A O 1
ATOM 1752 N N . MET A 1 220 ? -7.954 11.473 15.350 1.00 74.06 220 MET A N 1
ATOM 1753 C CA . MET A 1 220 ? -7.016 11.856 16.418 1.00 74.06 220 MET A CA 1
ATOM 1754 C C . MET A 1 220 ? -7.451 13.133 17.154 1.00 74.06 220 MET A C 1
ATOM 1756 O O . MET A 1 220 ? -7.220 13.256 18.355 1.00 74.06 220 MET A O 1
ATOM 1760 N N . ARG A 1 221 ? -8.101 14.084 16.464 1.00 67.81 221 ARG A N 1
ATOM 1761 C CA . ARG A 1 221 ? -8.613 15.315 17.091 1.00 67.81 221 ARG A CA 1
ATOM 1762 C C . ARG A 1 221 ? -9.850 15.062 17.947 1.00 67.81 221 ARG A C 1
ATOM 1764 O O . ARG A 1 221 ? -9.912 15.594 19.049 1.00 67.81 221 ARG A O 1
ATOM 1771 N N . ARG A 1 222 ? -10.787 14.227 17.485 1.00 67.31 222 ARG A N 1
ATOM 1772 C CA . ARG A 1 222 ? -12.010 13.895 18.241 1.00 67.31 222 ARG A CA 1
ATOM 1773 C C . ARG A 1 222 ? -11.735 13.192 19.569 1.00 67.31 222 ARG A C 1
ATOM 1775 O O . ARG A 1 222 ? -12.459 13.421 20.525 1.00 67.31 222 ARG A O 1
ATOM 1782 N N . VAL A 1 223 ? -10.702 12.353 19.644 1.00 62.31 223 VAL A N 1
ATOM 1783 C CA . VAL A 1 223 ? -10.360 11.644 20.892 1.00 62.31 223 VAL A CA 1
ATOM 1784 C C . VAL A 1 223 ? -9.661 12.564 21.899 1.00 62.31 223 VAL A C 1
ATOM 1786 O O . VAL A 1 223 ? -9.859 12.419 23.101 1.00 62.31 223 VAL A O 1
ATOM 1789 N N . LEU A 1 224 ? -8.842 13.512 21.428 1.00 60.56 224 LEU A N 1
ATOM 1790 C CA . LEU A 1 224 ? -8.157 14.474 22.301 1.00 60.56 224 LEU A CA 1
ATOM 1791 C C . LEU A 1 224 ? -9.087 15.582 22.811 1.00 60.56 224 LEU A C 1
ATOM 1793 O O . LEU A 1 224 ? -8.848 16.114 23.891 1.00 60.56 224 LEU A O 1
ATOM 1797 N N . PHE A 1 225 ? -10.128 15.909 22.048 1.00 60.09 225 PHE A N 1
ATOM 1798 C CA . PHE A 1 225 ? -11.142 16.896 22.400 1.00 60.09 225 PHE A CA 1
ATOM 1799 C C . PHE A 1 225 ? -12.524 16.307 22.095 1.00 60.09 225 PHE A C 1
ATOM 1801 O O . PHE A 1 225 ? -13.063 16.559 21.010 1.00 60.09 225 PHE A O 1
ATOM 1808 N N . PRO A 1 226 ? -13.075 15.468 22.995 1.00 57.88 226 PRO A N 1
ATOM 1809 C CA . PRO A 1 226 ? -14.464 15.054 22.866 1.00 57.88 226 PRO A CA 1
ATOM 1810 C C . PRO A 1 226 ? -15.375 16.296 22.945 1.00 57.88 226 PRO A C 1
ATOM 1812 O O . PRO A 1 226 ? -15.010 17.258 23.627 1.00 57.88 226 PRO A O 1
ATOM 1815 N N . PRO A 1 227 ? -16.502 16.311 22.210 1.00 60.53 227 PRO A N 1
ATOM 1816 C CA . PRO A 1 227 ? -17.483 17.393 22.276 1.00 60.53 227 PRO A CA 1
ATOM 1817 C C . PRO A 1 227 ? -18.113 17.532 23.665 1.00 60.53 227 PRO A C 1
ATOM 1819 O O . PRO A 1 227 ? -18.196 16.509 24.386 1.00 60.53 227 PRO A O 1
#

Radius of gyration: 45.99 Å; Cα contacts (8 Å, |Δi|>4): 234; chains: 1; bounding box: 112×44×93 Å

Secondary structure (DSSP, 8-state):
-PPPTHHHHHHHHHHHHHHT-TTSGGGSHHHHHHHHHHS------SS---------SEEEEE-TTTSTT---EEEETTB-TT-TT---S-SS---TT---TTT--------PPPPPP---TT--S-----EEEEES--TT--HHHHHHHHHTTS-EEEEEEEE-TTT--EEEEEEEEESSHHHHHHHHHHHTT-EETTEE-EEEE-GGGHHHHHHHHHHHHHHHS--

Sequence (227 aa):
MNMPKTYILSLVLSLEYCLKNERVISKNLRLLEFLISSFGGVVMDDRRPIVQNERRNWKLLYDPIIKKGIQKLYRFDGIVPGNANANLSVRHLSDPRLISARSRGKVDAADLHIPSFKVDENYVGKPPSTEVSFFDVNDNVSQSFLEDLCKKCGDIEEVRIFYHAKTKVHLGIGRVVFRKIKAAAYCVEKYNNAPIMGKPVRAMLDPLGKQQTVLMGRDMRRVLFPP

pLDDT: mean 73.78, std 19.71, range [28.69, 96.31]

Foldseek 3Di:
DDDDPVVVVVVVVVVVVPVVDVPVVPPCPVVVVVVVVVVDDDDDDPDDDDDPDPLPDKDFPDDCVVPPPDPTWMDGPNDTPPDPPPPPPPVDPDDPVCPDPVPPDPPPPPPDDDDDDDDDPPDDDDDQLQKKKKAQADQPDDQVNVCVLLVVLHAWDDKDWDAQPPPRGGRRMIMTGHPDSNSLVSSQVPQAQNQDPNTGMHMDRDVVCPVVVVSSVVVNVCVVDPD

InterPro domains:
  IPR000504 RNA recognition motif domain [PF00076] (139-201)
  IPR000504 RNA recognition motif domain [SM00360] (131-204)
  IPR012677 Nucleotide-binding alpha-beta plait domain superfamily [G3DSA:3.30.70.330] (124-222)
  IPR035979 RNA-binding domain superfamily [SSF54928] (97-204)
  IPR044570 Histone-lysine N-methyltransferase Set1-like [PTHR45814] (54-212)

Mean predicted aligned error: 19.17 Å

Solvent-accessible surface area (backbone atoms only — not comparable to full-atom values): 14260 Å² total; per-residue (Å²): 135,89,75,67,77,68,61,57,55,56,52,52,55,54,50,57,58,54,73,73,38,88,85,61,61,82,82,49,53,68,60,54,52,52,58,47,59,75,62,70,78,77,84,86,67,103,67,76,90,76,72,90,66,75,81,77,52,68,45,80,77,38,51,39,91,82,46,78,90,44,74,77,38,58,33,41,81,90,42,46,87,94,41,98,78,67,73,76,60,71,87,61,92,68,61,85,85,66,65,48,86,80,75,57,59,85,76,69,80,77,90,64,85,78,83,78,89,77,90,58,95,82,60,88,69,86,71,72,48,19,26,31,37,35,34,60,42,50,76,88,63,45,58,67,55,54,45,64,62,48,51,78,49,36,62,72,74,45,68,46,65,45,53,40,91,83,83,60,45,65,66,24,38,33,43,39,32,30,76,39,49,68,30,28,52,51,41,29,72,66,39,41,65,34,68,48,94,88,34,56,19,46,39,41,79,32,54,88,44,56,64,61,53,55,50,51,61,51,54,59,47,44,74,78,53,66,133

Organism: Romanomermis culicivorax (NCBI:txid13658)

Nearest PDB structures (foldseek):
  3s8s-assembly1_A  TM=9.761E-01  e=1.141E-10  Homo sapiens
  5gvq-assembly1_A  TM=8.981E-01  e=1.070E-08  Homo sapiens
  4pkd-assembly1_B  TM=8.810E-01  e=2.570E-07  Sus scrofa
  5m8i-assembly1_A  TM=7.374E-01  e=6.799E-07  Homo sapiens
  7vpx-assembly1_O  TM=4.495E-01  e=1.433E-07  Homo sapiens